Protein AF-A0A9E6V1N6-F1 (afdb_monomer)

pLDDT: mean 73.0, std 22.29, range [26.31, 94.88]

Foldseek 3Di:
DDDDDPPDPPDQCFPAVDDDDDDDDDDVCVQVVLLVVLVVVLVQQLLQAEEEEEAAPDLLVVLSVVLSQLLNVLLCVVAAVAHEEEDELPDDPCQAAWDWPPVVCVVVVHTDIDGHPLQRAAYEYDQLLSHDLVSLLVVLVVLVVADRHSRYHRHYYYYHHDDDPRRGHHPSNVVRHSTYHYPPPDDPVSSVCSVPPDSNCVVVCVVVVPDDPPVVVVPD

Radius of gyration: 19.41 Å; Cα contacts (8 Å, |Δi|>4): 317; chains: 1; bounding box: 36×55×64 Å

Structure (mmCIF, N/CA/C/O backbone):
data_AF-A0A9E6V1N6-F1
#
_entry.id   AF-A0A9E6V1N6-F1
#
loop_
_atom_site.group_PDB
_atom_site.id
_atom_site.type_symbol
_atom_site.label_atom_id
_atom_site.label_alt_id
_atom_site.label_comp_id
_atom_site.label_asym_id
_atom_site.label_entity_id
_atom_site.label_seq_id
_atom_site.pdbx_PDB_ins_code
_atom_site.Cartn_x
_atom_site.Cartn_y
_atom_site.Cartn_z
_atom_site.occupancy
_atom_site.B_iso_or_equiv
_atom_site.auth_seq_id
_atom_site.auth_comp_id
_atom_site.auth_asym_id
_atom_site.auth_atom_id
_atom_site.pdbx_PDB_model_num
ATOM 1 N N . MET A 1 1 ? 17.801 -35.068 -22.483 1.00 36.16 1 MET A N 1
ATOM 2 C CA . MET A 1 1 ? 18.344 -33.696 -22.374 1.00 36.16 1 MET A CA 1
ATOM 3 C C . MET A 1 1 ? 17.866 -32.875 -23.558 1.00 36.16 1 MET A C 1
ATOM 5 O O . MET A 1 1 ? 18.339 -33.095 -24.660 1.00 36.16 1 MET A O 1
ATOM 9 N N . SER A 1 2 ? 16.912 -31.969 -23.352 1.00 26.31 2 SER A N 1
ATOM 10 C CA . SER A 1 2 ? 16.570 -30.939 -24.338 1.00 26.31 2 SER A CA 1
ATOM 11 C C . SER A 1 2 ? 16.169 -29.679 -23.577 1.00 26.31 2 SER A C 1
ATOM 13 O O . SER A 1 2 ? 15.244 -29.706 -22.765 1.00 26.31 2 SER A O 1
ATOM 15 N N . ARG A 1 3 ? 16.969 -28.622 -23.749 1.00 26.34 3 ARG A N 1
ATOM 16 C CA . ARG A 1 3 ? 16.840 -27.321 -23.085 1.00 26.34 3 ARG A CA 1
ATOM 17 C C . ARG A 1 3 ? 15.549 -26.654 -23.562 1.00 26.34 3 ARG A C 1
ATOM 19 O O . ARG A 1 3 ? 15.464 -26.241 -24.714 1.00 26.34 3 ARG A O 1
ATOM 26 N N . LYS A 1 4 ? 14.551 -26.539 -22.682 1.00 26.55 4 LYS A N 1
ATOM 27 C CA . LYS A 1 4 ? 13.392 -25.672 -22.918 1.00 26.55 4 LYS A CA 1
ATOM 28 C C . LYS A 1 4 ? 13.865 -24.221 -22.834 1.00 26.55 4 LYS A C 1
ATOM 30 O O . LYS A 1 4 ? 14.347 -23.776 -21.798 1.00 26.55 4 LYS A O 1
ATOM 35 N N . SER A 1 5 ? 13.781 -23.537 -23.967 1.00 26.31 5 SER A N 1
ATOM 36 C CA . SER A 1 5 ? 14.081 -22.120 -24.131 1.00 26.31 5 SER A CA 1
ATOM 37 C C . SER A 1 5 ? 13.051 -21.303 -23.349 1.00 26.31 5 SER A C 1
ATOM 39 O O . SER A 1 5 ? 11.885 -21.250 -23.736 1.00 26.31 5 SER A O 1
ATOM 41 N N . TYR A 1 6 ? 13.466 -20.697 -22.235 1.00 27.55 6 TYR A N 1
ATOM 42 C CA . TYR A 1 6 ? 12.682 -19.696 -21.516 1.00 27.55 6 TYR A CA 1
ATOM 43 C C . TYR A 1 6 ? 12.645 -18.434 -22.378 1.00 27.55 6 TYR A C 1
ATOM 45 O O . TYR A 1 6 ? 13.571 -17.628 -22.360 1.00 27.55 6 TYR A O 1
ATOM 53 N N . ALA A 1 7 ? 11.611 -18.311 -23.209 1.00 27.86 7 ALA A N 1
ATOM 54 C CA . ALA A 1 7 ? 11.317 -17.076 -23.914 1.00 27.86 7 ALA A CA 1
ATOM 55 C C . ALA A 1 7 ? 10.897 -16.027 -22.878 1.00 27.86 7 ALA A C 1
ATOM 57 O O . ALA A 1 7 ? 9.792 -16.038 -22.342 1.00 27.86 7 ALA A O 1
ATOM 58 N N . THR A 1 8 ? 11.852 -15.164 -22.575 1.00 31.50 8 THR A N 1
ATOM 59 C CA . THR A 1 8 ? 11.787 -13.977 -21.740 1.00 31.50 8 THR A CA 1
ATOM 60 C C . THR A 1 8 ? 10.698 -13.033 -22.263 1.00 31.50 8 THR A C 1
ATOM 62 O O . THR A 1 8 ? 10.885 -12.302 -23.233 1.00 31.50 8 THR A O 1
ATOM 65 N N . SER A 1 9 ? 9.515 -13.087 -21.655 1.00 30.77 9 SER A N 1
ATOM 66 C CA . SER A 1 9 ? 8.402 -12.188 -21.968 1.00 30.77 9 SER A CA 1
ATOM 67 C C . SER A 1 9 ? 8.549 -10.899 -21.154 1.00 30.77 9 SER A C 1
ATOM 69 O O . SER A 1 9 ? 8.060 -10.799 -20.033 1.00 30.77 9 SER A O 1
ATOM 71 N N . TRP A 1 10 ? 9.273 -9.921 -21.704 1.00 30.45 10 TRP A N 1
ATOM 72 C CA . TRP A 1 10 ? 9.522 -8.599 -21.108 1.00 30.45 10 TRP A CA 1
ATOM 73 C C . TRP A 1 10 ? 8.360 -7.617 -21.308 1.00 30.45 10 TRP A C 1
ATOM 75 O O . TRP A 1 10 ? 8.521 -6.578 -21.950 1.00 30.45 10 TRP A O 1
ATOM 85 N N . ILE A 1 11 ? 7.184 -7.925 -20.772 1.00 34.66 11 ILE A N 1
ATOM 86 C CA . ILE A 1 11 ? 6.084 -6.959 -20.726 1.00 34.66 11 ILE A CA 1
ATOM 87 C C . ILE A 1 11 ? 5.708 -6.759 -19.263 1.00 34.66 11 ILE A C 1
ATOM 89 O O . ILE A 1 11 ? 5.228 -7.673 -18.600 1.00 34.66 11 ILE A O 1
ATOM 93 N N . THR A 1 12 ? 5.991 -5.550 -18.775 1.00 39.12 12 THR A N 1
ATOM 94 C CA . THR A 1 12 ? 5.331 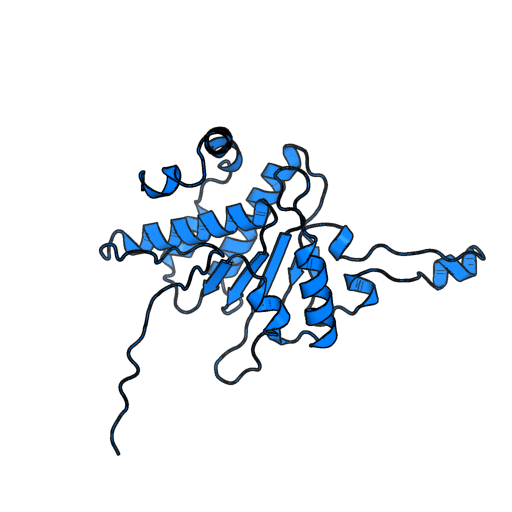-4.896 -17.643 1.00 39.12 12 THR A CA 1
ATOM 95 C C . THR A 1 12 ? 3.831 -5.113 -17.774 1.00 39.12 12 THR A C 1
ATOM 97 O O . THR A 1 12 ? 3.179 -4.443 -18.576 1.00 39.12 12 THR A O 1
ATOM 100 N N . ASP A 1 13 ? 3.306 -6.090 -17.040 1.00 36.41 13 ASP A N 1
ATOM 101 C CA . ASP A 1 13 ? 1.883 -6.406 -17.021 1.00 36.41 13 ASP A CA 1
ATOM 102 C C . ASP A 1 13 ? 1.181 -5.336 -16.177 1.00 36.41 13 ASP A C 1
ATOM 104 O O . ASP A 1 13 ? 0.895 -5.501 -14.991 1.00 36.41 13 ASP A O 1
ATOM 108 N N . LEU A 1 14 ? 0.994 -4.168 -16.791 1.00 37.56 14 LEU A N 1
ATOM 109 C CA . LEU A 1 14 ? 0.222 -3.065 -16.248 1.00 37.56 14 LEU A CA 1
ATOM 110 C C . LEU A 1 14 ? -1.257 -3.459 -16.361 1.00 37.56 14 LEU A C 1
ATOM 112 O O . LEU A 1 14 ? -1.979 -3.011 -17.247 1.00 37.56 14 LEU A O 1
ATOM 116 N N . LYS A 1 15 ? -1.706 -4.371 -15.493 1.00 38.28 15 LYS A N 1
ATOM 117 C CA . LYS A 1 15 ? -3.117 -4.751 -15.383 1.00 38.28 15 LYS A CA 1
ATOM 118 C C . LYS A 1 15 ? -3.908 -3.615 -14.744 1.00 38.28 15 LYS A C 1
ATOM 120 O O . LYS A 1 15 ? -4.296 -3.696 -13.588 1.00 38.28 15 LYS A O 1
ATOM 125 N N . LEU A 1 16 ? -4.189 -2.570 -15.515 1.00 38.09 16 LEU A N 1
ATOM 126 C CA . LEU A 1 16 ? -5.336 -1.719 -15.227 1.00 38.09 16 LEU A CA 1
ATOM 127 C C . LEU A 1 16 ? -6.585 -2.606 -15.333 1.00 38.09 16 LEU A C 1
ATOM 129 O O . LEU A 1 16 ? -6.751 -3.334 -16.318 1.00 38.09 16 LEU A O 1
ATOM 133 N N . ARG A 1 17 ? -7.473 -2.585 -14.332 1.00 36.59 17 ARG A N 1
ATOM 134 C CA . ARG A 1 17 ? -8.839 -3.115 -14.494 1.00 36.59 17 ARG A CA 1
ATOM 135 C C . ARG A 1 17 ? -9.526 -2.287 -15.591 1.00 36.59 17 ARG A C 1
ATOM 137 O O . ARG A 1 17 ? -10.107 -1.246 -15.317 1.00 36.59 17 ARG A O 1
ATOM 144 N N . GLY A 1 18 ? -9.375 -2.737 -16.835 1.00 30.55 18 GLY A N 1
ATOM 145 C CA . GLY A 1 18 ? -9.673 -1.984 -18.052 1.00 30.55 18 GLY A CA 1
ATOM 146 C C . GLY A 1 18 ? -8.525 -2.134 -19.051 1.00 30.55 18 GLY A C 1
ATOM 147 O O . GLY A 1 18 ? -7.575 -1.364 -19.023 1.00 30.55 18 GLY A O 1
ATOM 148 N N . SER A 1 19 ? -8.613 -3.177 -19.879 1.00 31.06 19 SER A N 1
ATOM 149 C CA . SER A 1 19 ? -7.725 -3.541 -20.994 1.00 31.06 19 SER A CA 1
ATOM 150 C C . SER A 1 19 ? -6.809 -2.421 -21.519 1.00 31.06 19 SER A C 1
ATOM 152 O O . SER A 1 19 ? -7.253 -1.596 -22.312 1.00 31.06 19 SER A O 1
ATOM 154 N N . LEU A 1 20 ? -5.513 -2.467 -21.192 1.00 32.88 20 LEU A N 1
ATOM 155 C CA . LEU A 1 20 ? -4.485 -1.793 -21.987 1.00 32.88 20 LEU A CA 1
ATOM 156 C C . LEU A 1 20 ? -3.202 -2.617 -22.087 1.00 32.88 20 LEU A C 1
ATOM 158 O O . LEU A 1 20 ? -2.367 -2.658 -21.190 1.00 32.88 20 LEU A O 1
ATOM 162 N N . THR A 1 21 ? -3.045 -3.265 -23.236 1.00 30.44 21 THR A N 1
ATOM 163 C CA . THR A 1 21 ? -1.777 -3.824 -23.695 1.00 30.44 21 THR A CA 1
ATOM 164 C C . THR A 1 21 ? -0.869 -2.667 -24.110 1.00 30.44 21 THR A C 1
ATOM 166 O O . THR A 1 21 ? -1.121 -2.019 -25.124 1.00 30.44 21 THR A O 1
ATOM 169 N N . LEU A 1 22 ? 0.184 -2.389 -23.339 1.00 35.69 22 LEU A N 1
ATOM 170 C CA . LEU A 1 22 ? 1.194 -1.399 -23.717 1.00 35.69 22 LEU A CA 1
ATOM 171 C C . LEU A 1 22 ? 1.932 -1.858 -24.983 1.00 35.69 22 LEU A C 1
ATOM 173 O O . LEU A 1 22 ? 2.623 -2.880 -24.997 1.00 35.69 22 LEU A O 1
ATOM 177 N N . MET A 1 23 ? 1.730 -1.101 -26.064 1.00 27.31 23 MET A N 1
ATOM 178 C CA . MET A 1 23 ? 2.368 -1.289 -27.364 1.00 27.31 23 MET A CA 1
ATOM 179 C C . MET A 1 23 ? 3.890 -1.109 -27.284 1.00 27.31 23 MET A C 1
ATOM 181 O O . MET A 1 23 ? 4.413 -0.260 -26.567 1.00 27.31 23 MET A O 1
ATOM 185 N N . ARG A 1 24 ? 4.597 -1.910 -28.090 1.00 31.44 24 ARG A N 1
ATOM 186 C CA . ARG A 1 24 ? 6.038 -1.809 -28.358 1.00 31.44 24 ARG A CA 1
ATOM 187 C C . ARG A 1 24 ? 6.396 -0.433 -28.939 1.00 31.44 24 ARG A C 1
ATOM 189 O O . ARG A 1 24 ? 5.903 -0.103 -30.014 1.00 31.44 24 ARG A O 1
ATOM 196 N N . SER A 1 25 ? 7.349 0.282 -28.340 1.00 33.06 25 SER A N 1
ATOM 197 C CA . SER A 1 25 ? 8.086 1.370 -29.005 1.00 33.06 25 SER A CA 1
ATOM 198 C C . SER A 1 25 ? 9.609 1.137 -28.947 1.00 33.06 25 SER A C 1
ATOM 200 O O . SER A 1 25 ? 10.125 0.410 -28.096 1.00 33.06 25 SER A O 1
ATOM 202 N N . ASN A 1 26 ? 10.317 1.678 -29.943 1.00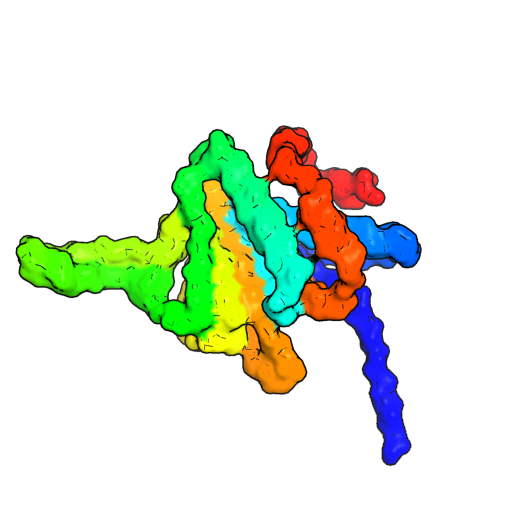 34.38 26 ASN A N 1
ATOM 203 C CA . ASN A 1 26 ? 11.736 1.449 -30.252 1.00 34.38 26 ASN A CA 1
ATOM 204 C C . ASN A 1 26 ? 12.701 1.791 -29.095 1.00 34.38 26 ASN A C 1
ATOM 206 O O . ASN A 1 26 ? 12.450 2.685 -28.296 1.00 34.38 26 ASN A O 1
ATOM 210 N N . GLN A 1 27 ? 13.851 1.111 -29.035 1.00 42.28 27 GLN A N 1
ATOM 211 C CA . GLN A 1 27 ? 14.710 1.011 -27.840 1.00 42.28 27 GLN A CA 1
ATOM 212 C C . GLN A 1 27 ? 15.270 2.318 -27.235 1.00 42.28 27 GLN A C 1
ATOM 214 O O . GLN A 1 27 ? 15.602 2.312 -26.053 1.00 42.28 27 GLN A O 1
ATOM 219 N N . THR A 1 28 ? 15.334 3.439 -27.963 1.00 39.06 28 THR A N 1
ATOM 220 C CA . THR A 1 28 ? 15.697 4.753 -27.383 1.00 39.06 28 THR A CA 1
ATOM 221 C C . THR A 1 28 ? 14.512 5.417 -26.668 1.00 39.06 28 THR A C 1
ATOM 223 O O . THR A 1 28 ? 14.706 6.093 -25.669 1.00 39.06 28 THR A O 1
ATOM 226 N N . SER A 1 29 ? 13.280 5.138 -27.109 1.00 55.69 29 SER A N 1
ATOM 227 C CA . SER A 1 29 ? 12.031 5.526 -26.435 1.00 55.69 29 SER A CA 1
ATOM 228 C C . SER A 1 29 ? 11.725 4.632 -25.229 1.00 55.69 29 SER A C 1
ATOM 230 O O . SER A 1 29 ? 11.009 5.051 -24.329 1.00 55.69 29 SER A O 1
ATOM 232 N N . ALA A 1 30 ? 12.288 3.421 -25.163 1.00 57.12 30 ALA A N 1
ATOM 233 C CA . ALA A 1 30 ? 11.925 2.439 -24.143 1.00 57.12 30 ALA A CA 1
ATOM 234 C C . ALA A 1 30 ? 12.283 2.857 -22.705 1.00 57.12 30 ALA A C 1
ATOM 236 O O . ALA A 1 30 ? 11.574 2.479 -21.774 1.00 57.12 30 ALA A O 1
ATOM 237 N N . ASN A 1 31 ? 13.366 3.615 -22.497 1.00 60.00 31 ASN A N 1
ATOM 238 C CA . ASN A 1 31 ? 13.710 4.111 -21.159 1.00 60.00 31 ASN A CA 1
ATOM 239 C C . ASN A 1 31 ? 12.785 5.245 -20.718 1.00 60.00 31 ASN A C 1
ATOM 241 O O . ASN A 1 31 ? 12.302 5.203 -19.589 1.00 60.00 31 ASN A O 1
ATOM 245 N N . ASP A 1 32 ? 12.472 6.177 -21.617 1.00 66.12 32 ASP A N 1
ATOM 246 C CA . ASP A 1 32 ? 11.523 7.257 -21.342 1.00 66.12 32 ASP A CA 1
ATOM 247 C C . ASP A 1 32 ? 10.117 6.693 -21.098 1.00 66.12 32 ASP A C 1
ATOM 249 O O . ASP A 1 32 ? 9.459 7.056 -20.130 1.00 66.12 32 ASP A O 1
ATOM 253 N N . SER A 1 33 ? 9.684 5.701 -21.883 1.00 69.00 33 SER A N 1
ATOM 254 C CA . SER A 1 33 ? 8.403 5.023 -21.665 1.00 69.00 33 SER A CA 1
ATOM 255 C C . SER A 1 33 ? 8.343 4.304 -20.312 1.00 69.00 33 SER A C 1
ATOM 257 O O . SER A 1 33 ? 7.322 4.367 -19.635 1.00 69.00 33 SER A O 1
ATOM 259 N N . ARG A 1 34 ? 9.425 3.642 -19.872 1.00 73.75 34 ARG A N 1
ATOM 260 C CA . ARG A 1 34 ? 9.482 3.020 -18.532 1.00 73.75 34 ARG A CA 1
ATOM 261 C C . ARG A 1 34 ? 9.388 4.057 -17.424 1.00 73.75 34 ARG A C 1
ATOM 263 O O . ARG A 1 34 ? 8.662 3.843 -16.455 1.00 73.75 34 ARG A O 1
ATOM 270 N N . PHE A 1 35 ? 10.120 5.158 -17.565 1.00 78.00 35 PHE A N 1
ATOM 271 C CA . PHE A 1 35 ? 10.078 6.253 -16.611 1.00 78.00 35 PHE A CA 1
ATOM 272 C C . PHE A 1 35 ? 8.670 6.842 -16.506 1.00 78.00 35 PHE A C 1
ATOM 274 O O . PHE A 1 35 ? 8.145 6.939 -15.400 1.00 78.00 35 PHE A O 1
ATOM 281 N N . GLU A 1 36 ? 8.019 7.130 -17.634 1.00 76.50 36 GLU A N 1
ATOM 282 C CA . GLU A 1 36 ? 6.655 7.663 -17.653 1.00 76.50 36 GLU A CA 1
ATOM 283 C C . GLU A 1 36 ? 5.633 6.691 -17.051 1.00 76.50 36 GLU A C 1
ATOM 285 O O . GLU A 1 36 ? 4.760 7.114 -16.298 1.00 76.50 36 GLU A O 1
ATOM 290 N N . LEU A 1 37 ? 5.769 5.379 -17.274 1.00 80.31 37 LEU A N 1
ATOM 291 C CA . LEU A 1 37 ? 4.905 4.380 -16.632 1.00 80.31 37 LEU A CA 1
ATOM 292 C C . LEU A 1 37 ? 5.074 4.345 -15.112 1.00 80.31 37 LEU A C 1
ATOM 294 O O . LEU A 1 37 ? 4.090 4.322 -14.371 1.00 80.31 37 LEU A O 1
ATOM 298 N N . LEU A 1 38 ? 6.317 4.356 -14.632 1.00 84.38 38 LEU A N 1
ATOM 299 C CA . LEU A 1 38 ? 6.609 4.369 -13.199 1.00 84.38 38 LEU A CA 1
ATOM 300 C C . LEU A 1 38 ? 6.187 5.696 -12.549 1.00 84.38 38 LEU A C 1
ATOM 302 O O . LEU A 1 38 ? 5.711 5.714 -11.412 1.00 84.38 38 LEU A O 1
ATOM 306 N N . ARG A 1 39 ? 6.313 6.807 -13.274 1.00 83.56 39 ARG A N 1
ATOM 307 C CA . ARG A 1 39 ? 5.843 8.131 -12.862 1.00 83.56 39 ARG A CA 1
ATOM 308 C C . ARG A 1 39 ? 4.319 8.186 -12.785 1.00 83.56 39 ARG A C 1
ATOM 310 O O . ARG A 1 39 ? 3.785 8.648 -11.780 1.00 83.56 39 ARG A O 1
ATOM 317 N N . LEU A 1 40 ? 3.623 7.655 -13.789 1.00 82.50 40 LEU A N 1
ATOM 318 C CA . LEU A 1 40 ? 2.169 7.513 -13.797 1.00 82.50 40 LEU A CA 1
ATOM 319 C C . LEU A 1 40 ? 1.711 6.663 -12.612 1.00 82.50 40 LEU A C 1
ATOM 321 O O . LEU A 1 40 ? 0.830 7.085 -11.870 1.00 82.50 40 LEU A O 1
ATOM 325 N N . ALA A 1 41 ? 2.364 5.533 -12.345 1.00 85.69 41 ALA A N 1
ATOM 326 C CA . ALA A 1 41 ? 2.073 4.743 -11.156 1.00 85.69 41 ALA A CA 1
ATOM 327 C C . ALA A 1 41 ? 2.187 5.558 -9.856 1.00 85.69 41 ALA A C 1
ATOM 329 O O . ALA A 1 41 ? 1.289 5.500 -9.022 1.00 85.69 41 ALA A O 1
ATOM 330 N N . ALA A 1 42 ? 3.232 6.372 -9.682 1.00 86.50 42 ALA A N 1
ATOM 331 C CA . ALA A 1 42 ? 3.356 7.215 -8.490 1.00 86.50 42 ALA A CA 1
ATOM 332 C C . ALA A 1 42 ? 2.183 8.209 -8.347 1.00 86.50 42 ALA A C 1
ATOM 334 O O . ALA A 1 42 ? 1.688 8.424 -7.240 1.00 86.50 42 ALA A O 1
ATOM 335 N N . ILE A 1 43 ? 1.687 8.759 -9.462 1.00 82.00 43 ILE A N 1
ATOM 336 C CA . ILE A 1 43 ? 0.502 9.633 -9.482 1.00 82.00 43 ILE A CA 1
ATOM 337 C C . ILE A 1 43 ? -0.757 8.856 -9.074 1.00 82.00 43 ILE A C 1
ATOM 339 O O . ILE A 1 43 ? -1.530 9.335 -8.244 1.00 82.00 43 ILE A O 1
ATOM 343 N N . PHE A 1 44 ? -0.963 7.649 -9.609 1.00 83.12 44 PHE A N 1
ATOM 344 C CA . PHE A 1 44 ? -2.089 6.792 -9.223 1.00 83.12 44 PHE A CA 1
ATOM 345 C C . PHE A 1 44 ? -2.050 6.463 -7.722 1.00 83.12 44 PHE A C 1
ATOM 347 O O . PHE A 1 44 ? -3.065 6.612 -7.039 1.00 83.12 44 PHE A O 1
ATOM 354 N N . ALA A 1 45 ? -0.887 6.102 -7.173 1.00 86.62 45 ALA A N 1
ATOM 355 C CA . ALA A 1 45 ? -0.751 5.866 -5.736 1.00 86.62 45 ALA A CA 1
ATOM 356 C C . ALA A 1 45 ? -1.106 7.116 -4.916 1.00 86.62 45 ALA A C 1
ATOM 358 O O . ALA A 1 45 ? -1.848 7.013 -3.940 1.00 86.62 45 ALA A O 1
ATOM 359 N N . ALA A 1 46 ? -0.636 8.304 -5.320 1.00 83.62 46 ALA A N 1
ATOM 360 C CA . ALA A 1 46 ? -0.929 9.556 -4.609 1.00 83.62 46 ALA A CA 1
ATOM 361 C C . ALA A 1 46 ? -2.440 9.872 -4.583 1.00 83.62 46 ALA A C 1
ATOM 363 O O . ALA A 1 46 ? -2.982 10.350 -3.581 1.00 83.62 46 ALA A O 1
ATOM 364 N N . ARG A 1 47 ? -3.154 9.491 -5.649 1.00 78.94 47 ARG A 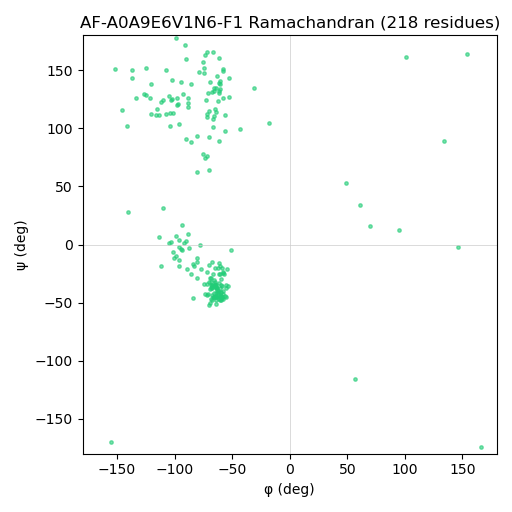N 1
ATOM 365 C CA . ARG A 1 47 ? -4.620 9.590 -5.764 1.00 78.94 47 ARG A CA 1
ATOM 366 C C . ARG A 1 47 ? -5.392 8.503 -5.007 1.00 78.94 47 ARG A C 1
ATOM 368 O O . ARG A 1 47 ? -6.620 8.537 -4.986 1.00 78.94 47 ARG A O 1
ATOM 375 N N . GLY A 1 48 ? -4.700 7.581 -4.342 1.00 83.38 48 GLY A N 1
ATOM 376 C CA . GLY A 1 48 ? -5.312 6.554 -3.500 1.00 83.38 48 GLY A CA 1
ATOM 377 C C . GLY A 1 48 ? -5.543 5.217 -4.189 1.00 83.38 48 GLY A C 1
ATOM 378 O O . GLY A 1 48 ? -6.249 4.378 -3.644 1.00 83.38 48 GLY A O 1
ATOM 379 N N . HIS A 1 49 ? -4.963 4.994 -5.367 1.00 87.00 49 HIS A N 1
ATOM 380 C CA . HIS A 1 49 ? -5.024 3.681 -5.996 1.00 87.00 49 HIS A CA 1
ATOM 381 C C . HIS A 1 49 ? -4.083 2.686 -5.314 1.00 87.00 49 HIS A C 1
ATOM 383 O O . HIS A 1 49 ? -3.090 3.049 -4.678 1.00 87.00 49 HIS A O 1
ATOM 389 N N . THR A 1 50 ? -4.406 1.407 -5.475 1.00 89.25 50 THR A N 1
ATOM 390 C CA . THR A 1 50 ? -3.629 0.295 -4.938 1.00 89.25 50 THR A CA 1
ATOM 391 C C . THR A 1 50 ? -2.553 -0.139 -5.928 1.00 89.25 50 THR A C 1
ATOM 393 O O . THR A 1 50 ? -2.843 -0.430 -7.089 1.00 89.25 50 THR A O 1
ATOM 396 N N . ILE A 1 51 ? -1.300 -0.196 -5.486 1.00 90.94 51 ILE A N 1
ATOM 397 C CA . ILE A 1 51 ? -0.157 -0.551 -6.331 1.00 90.94 51 ILE A CA 1
ATOM 398 C C . ILE A 1 51 ? 0.619 -1.685 -5.689 1.00 90.94 51 ILE A C 1
ATOM 400 O O . ILE A 1 51 ? 1.005 -1.596 -4.529 1.00 90.94 51 ILE A O 1
ATOM 404 N N . TRP A 1 52 ? 0.891 -2.726 -6.462 1.00 92.00 52 TRP A N 1
ATOM 405 C CA . TRP A 1 52 ? 1.816 -3.783 -6.090 1.00 92.00 52 TRP A CA 1
ATOM 406 C C . TRP A 1 52 ? 3.143 -3.589 -6.812 1.00 92.00 52 TRP A C 1
ATOM 408 O O . TRP A 1 52 ? 3.191 -3.478 -8.035 1.00 92.00 52 TRP A O 1
ATOM 418 N N . ILE A 1 53 ? 4.223 -3.543 -6.042 1.00 91.31 53 ILE A N 1
ATOM 419 C CA . ILE A 1 53 ? 5.588 -3.433 -6.534 1.00 91.31 53 ILE A CA 1
ATOM 420 C C . ILE A 1 53 ? 6.325 -4.708 -6.167 1.00 91.31 53 ILE A C 1
ATOM 422 O O . ILE A 1 53 ? 6.527 -4.997 -4.990 1.00 91.31 53 ILE A O 1
ATOM 426 N N . LYS A 1 54 ? 6.756 -5.439 -7.188 1.00 88.81 54 LYS A N 1
ATOM 427 C CA . LYS A 1 54 ? 7.630 -6.594 -7.061 1.00 88.81 54 LYS A CA 1
ATOM 428 C C . LYS A 1 54 ? 9.068 -6.184 -7.341 1.00 88.81 54 LYS A C 1
ATOM 430 O O . LYS A 1 54 ? 9.361 -5.628 -8.401 1.00 88.81 54 LYS A O 1
ATOM 435 N N . GLY A 1 55 ? 9.972 -6.484 -6.421 1.00 86.31 55 GLY A N 1
ATOM 436 C CA . GLY A 1 55 ? 11.392 -6.213 -6.597 1.00 86.31 55 GLY A CA 1
ATOM 437 C C . GLY A 1 55 ? 12.130 -6.029 -5.274 1.00 86.31 55 GLY A C 1
ATOM 438 O O . GLY A 1 55 ? 11.502 -5.816 -4.239 1.00 86.31 55 GLY A O 1
ATOM 439 N N . PRO A 1 56 ? 13.468 -6.112 -5.305 1.00 84.81 56 PRO A N 1
ATOM 440 C CA . PRO A 1 56 ? 14.283 -5.965 -4.111 1.00 84.81 56 PRO A CA 1
ATOM 441 C C . PRO A 1 56 ? 14.220 -4.544 -3.539 1.00 84.81 56 PRO A C 1
ATOM 443 O O . PRO A 1 56 ? 13.832 -3.580 -4.203 1.00 84.81 56 PRO A O 1
ATOM 446 N N . ALA A 1 57 ? 14.689 -4.417 -2.301 1.00 86.06 57 ALA A N 1
ATOM 447 C CA . ALA A 1 57 ? 14.923 -3.151 -1.626 1.00 86.06 57 ALA A CA 1
ATOM 448 C C . ALA A 1 57 ? 16.108 -2.353 -2.201 1.00 86.06 57 ALA A C 1
ATOM 450 O O . ALA A 1 57 ? 17.104 -2.135 -1.518 1.00 86.06 57 ALA A O 1
ATOM 451 N N . ASP A 1 58 ? 16.009 -1.921 -3.457 1.00 88.19 58 ASP A N 1
ATOM 452 C CA . ASP A 1 58 ? 17.086 -1.243 -4.178 1.00 88.19 58 ASP A CA 1
ATOM 453 C C . ASP A 1 58 ? 16.965 0.296 -4.203 1.00 88.19 58 ASP A C 1
ATOM 455 O O . ASP A 1 58 ? 16.034 0.915 -3.665 1.00 88.19 58 ASP A O 1
ATOM 459 N N . GLU A 1 59 ? 17.959 0.940 -4.821 1.00 89.94 59 GLU A N 1
ATOM 460 C CA . GLU A 1 59 ? 17.999 2.396 -4.981 1.00 89.94 59 GLU A CA 1
ATOM 461 C C . GLU A 1 59 ? 16.860 2.924 -5.854 1.00 89.94 59 GLU A C 1
ATOM 463 O O . GLU A 1 59 ? 16.346 4.009 -5.585 1.00 89.94 59 GLU A O 1
ATOM 468 N N . LEU A 1 60 ? 16.442 2.171 -6.877 1.00 89.81 60 LEU A N 1
ATOM 469 C CA . LEU A 1 60 ? 15.357 2.583 -7.762 1.00 89.81 60 LEU A CA 1
ATOM 470 C C . LEU A 1 60 ? 14.026 2.611 -7.010 1.00 89.81 60 LEU A C 1
ATOM 472 O O . LEU A 1 60 ? 13.314 3.613 -7.070 1.00 89.81 60 LEU A O 1
ATOM 476 N N . ARG A 1 61 ? 13.713 1.557 -6.250 1.00 90.88 61 ARG A N 1
ATOM 477 C CA . ARG A 1 61 ? 12.534 1.503 -5.381 1.00 90.88 61 ARG A CA 1
ATOM 478 C C . ARG A 1 61 ? 12.560 2.637 -4.365 1.00 90.88 61 ARG A C 1
ATOM 480 O O . ARG A 1 61 ? 11.546 3.292 -4.147 1.00 90.88 61 ARG A O 1
ATOM 487 N N . THR A 1 62 ? 13.721 2.904 -3.772 1.00 92.38 62 THR A N 1
ATOM 488 C CA . THR A 1 62 ? 13.891 4.001 -2.808 1.00 92.38 62 THR A CA 1
ATOM 489 C C . THR A 1 62 ? 13.653 5.366 -3.459 1.00 92.38 62 THR A C 1
ATOM 491 O O . THR A 1 62 ? 12.926 6.194 -2.908 1.00 92.38 62 THR A O 1
ATOM 494 N N . ALA A 1 63 ? 14.206 5.600 -4.653 1.00 90.88 63 ALA A N 1
ATOM 495 C CA . ALA A 1 63 ? 13.993 6.827 -5.416 1.00 90.88 63 ALA A CA 1
ATOM 496 C C . ALA A 1 63 ? 12.516 7.004 -5.804 1.00 90.88 63 ALA A C 1
ATOM 498 O O . ALA A 1 63 ? 11.972 8.098 -5.658 1.00 90.88 63 ALA A O 1
ATOM 499 N N . TRP A 1 64 ? 11.850 5.925 -6.219 1.00 91.69 64 TRP A N 1
ATOM 500 C CA . TRP A 1 64 ? 10.428 5.926 -6.550 1.00 91.69 64 TRP A CA 1
ATOM 501 C C . TRP A 1 64 ? 9.542 6.200 -5.32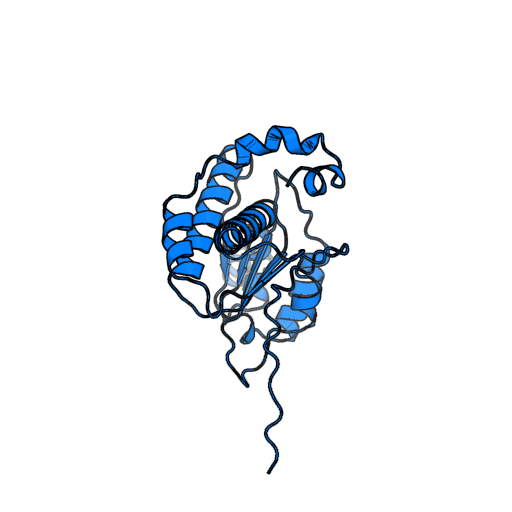5 1.00 91.69 64 TRP A C 1
ATOM 503 O O . TRP A 1 64 ? 8.658 7.050 -5.389 1.00 91.69 64 TRP A O 1
ATOM 513 N N . LEU A 1 65 ? 9.803 5.556 -4.181 1.00 92.06 65 LEU A N 1
ATOM 514 C CA . LEU A 1 65 ? 9.059 5.783 -2.932 1.00 92.06 65 LEU A CA 1
ATOM 515 C C . LEU A 1 65 ? 9.236 7.209 -2.407 1.00 92.06 65 LEU A C 1
ATOM 517 O O . LEU A 1 65 ? 8.283 7.807 -1.898 1.00 92.06 65 LEU A O 1
ATOM 521 N N . LYS A 1 66 ? 10.440 7.771 -2.561 1.00 91.56 66 LYS A N 1
ATOM 522 C CA . LYS A 1 66 ? 10.706 9.179 -2.264 1.00 91.56 66 LYS A CA 1
ATOM 523 C C . LYS A 1 66 ? 9.903 10.086 -3.194 1.00 91.56 66 LYS A C 1
ATOM 525 O O . LYS A 1 66 ? 9.247 11.002 -2.716 1.00 91.56 66 LYS A O 1
ATOM 530 N N . TYR A 1 67 ? 9.918 9.810 -4.497 1.00 89.81 67 TYR A N 1
ATOM 531 C CA . TYR A 1 67 ? 9.146 10.565 -5.481 1.00 89.81 67 TYR A CA 1
ATOM 532 C C . TYR A 1 67 ? 7.637 10.528 -5.185 1.00 89.81 67 TYR A C 1
ATOM 534 O O . TYR A 1 67 ? 6.989 11.570 -5.167 1.00 89.81 67 TYR A O 1
ATOM 542 N N . TYR A 1 68 ? 7.090 9.353 -4.863 1.00 89.62 68 TYR A N 1
ATOM 543 C CA . TYR A 1 68 ? 5.708 9.191 -4.407 1.00 89.62 68 TYR A CA 1
ATOM 544 C C . TYR A 1 68 ? 5.409 10.006 -3.139 1.00 89.62 68 TYR A C 1
ATOM 546 O O . TYR A 1 68 ? 4.399 10.707 -3.091 1.00 89.62 68 TYR A O 1
ATOM 554 N N . SER A 1 69 ? 6.285 9.949 -2.132 1.00 89.31 69 SER A N 1
ATOM 555 C CA . SER A 1 69 ? 6.111 10.709 -0.886 1.00 89.31 69 SER A CA 1
ATOM 556 C C . SER A 1 69 ? 6.098 12.216 -1.143 1.00 89.31 69 SER A C 1
ATOM 558 O O . SER A 1 69 ? 5.203 12.909 -0.665 1.00 89.31 69 SER A O 1
ATOM 560 N N . ASP A 1 70 ? 7.032 12.704 -1.966 1.00 86.75 70 ASP A N 1
ATOM 561 C CA . ASP A 1 70 ? 7.126 14.114 -2.355 1.00 86.75 70 ASP A CA 1
ATOM 562 C C . ASP A 1 70 ? 5.844 14.572 -3.091 1.00 86.75 70 ASP A C 1
ATOM 564 O O . ASP A 1 70 ? 5.328 15.661 -2.826 1.00 86.75 70 ASP A O 1
ATOM 568 N N . LEU A 1 71 ? 5.292 13.734 -3.983 1.00 82.75 71 LEU A N 1
ATOM 569 C CA . LEU A 1 71 ? 4.013 14.002 -4.650 1.00 82.75 71 LEU A CA 1
ATOM 570 C C . LEU A 1 71 ? 2.858 14.042 -3.644 1.00 82.75 71 LEU A C 1
ATOM 572 O O . LEU A 1 71 ? 2.096 15.007 -3.616 1.00 82.75 71 LEU A O 1
ATOM 576 N N . PHE A 1 72 ? 2.728 13.030 -2.790 1.00 82.88 72 PHE A N 1
ATOM 577 C CA . PHE A 1 72 ? 1.645 12.971 -1.812 1.00 82.88 72 PHE A CA 1
ATOM 578 C C . PHE A 1 72 ? 1.668 14.176 -0.856 1.00 82.88 72 PHE A C 1
ATOM 580 O O . PHE A 1 72 ? 0.628 14.775 -0.590 1.00 82.88 72 PHE A O 1
ATOM 587 N N . GLU A 1 73 ? 2.847 14.606 -0.398 1.00 81.12 73 GLU A N 1
ATOM 588 C CA . GLU A 1 73 ? 2.992 15.816 0.419 1.00 81.12 73 GLU A CA 1
ATOM 589 C C . GLU A 1 73 ? 2.605 17.097 -0.335 1.00 81.12 73 GLU A C 1
ATOM 591 O O . GLU A 1 73 ? 1.996 18.005 0.240 1.00 81.12 73 GLU A O 1
ATOM 596 N N . ALA A 1 74 ? 2.924 17.189 -1.628 1.00 77.62 74 ALA A N 1
ATOM 597 C CA . ALA A 1 74 ? 2.485 18.305 -2.458 1.00 77.62 74 ALA A CA 1
ATOM 598 C C . ALA A 1 74 ? 0.952 18.334 -2.616 1.00 77.62 74 ALA A C 1
A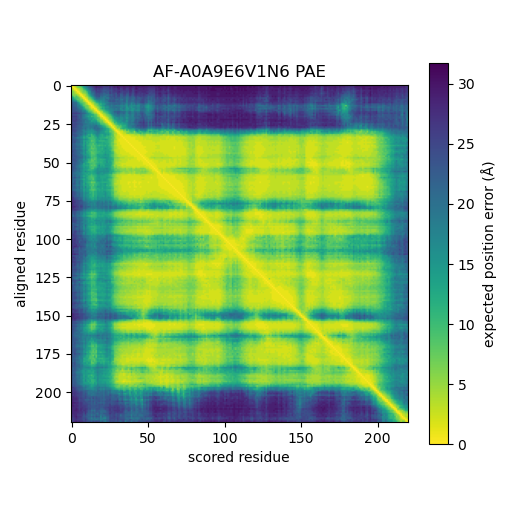TOM 600 O O . ALA A 1 74 ? 0.363 19.415 -2.592 1.00 77.62 74 ALA A O 1
ATOM 601 N N . GLN A 1 75 ? 0.295 17.171 -2.693 1.00 71.44 75 GLN A N 1
ATOM 602 C CA . GLN A 1 75 ? -1.169 17.050 -2.687 1.00 71.44 75 GLN A CA 1
ATOM 603 C C . GLN A 1 75 ? -1.774 17.415 -1.327 1.00 71.44 75 GLN A C 1
ATOM 605 O O . GLN A 1 75 ? -2.803 18.085 -1.260 1.00 71.44 75 GLN A O 1
ATOM 610 N N . ALA A 1 76 ? -1.111 17.032 -0.235 1.00 70.00 76 ALA A N 1
ATOM 611 C CA . ALA A 1 76 ? -1.536 17.343 1.125 1.00 70.00 76 ALA A CA 1
ATOM 612 C C . ALA A 1 76 ? -1.658 18.846 1.378 1.00 70.00 76 ALA A C 1
ATOM 614 O O . ALA A 1 76 ? -2.647 19.313 1.948 1.00 70.00 76 ALA A O 1
ATOM 615 N N . ARG A 1 77 ? -0.720 19.631 0.837 1.00 64.69 77 ARG A N 1
ATOM 616 C CA . ARG A 1 77 ? -0.774 21.102 0.871 1.00 64.69 77 ARG A CA 1
ATOM 617 C C . ARG A 1 77 ? -2.006 21.690 0.171 1.00 64.69 77 ARG A C 1
ATOM 619 O O . ARG A 1 77 ? -2.348 22.836 0.443 1.00 64.69 77 ARG A O 1
ATOM 626 N N . LEU A 1 78 ? -2.673 20.923 -0.693 1.00 61.97 78 LEU A N 1
ATOM 627 C CA . LEU A 1 78 ? -3.875 21.322 -1.428 1.00 61.97 78 LEU A CA 1
ATOM 628 C C . LEU A 1 78 ? -5.187 20.874 -0.756 1.00 61.97 78 LEU A C 1
ATOM 630 O O . LEU A 1 78 ? -6.253 21.221 -1.260 1.00 61.97 78 LEU A O 1
ATOM 634 N N . GLY A 1 79 ? -5.146 20.155 0.377 1.00 60.62 79 GLY A N 1
ATOM 635 C CA . GLY A 1 79 ? -6.355 19.876 1.167 1.00 60.62 79 GLY A CA 1
ATOM 636 C C . GLY A 1 79 ? -6.438 18.532 1.897 1.00 60.62 79 GLY A C 1
ATOM 637 O O . GLY A 1 79 ? -7.424 18.322 2.605 1.00 60.62 79 GLY A O 1
ATOM 638 N N . CYS A 1 80 ? -5.456 17.624 1.778 1.00 64.62 80 CYS A N 1
ATOM 639 C CA . CYS A 1 80 ? -5.445 16.369 2.545 1.00 64.62 80 CYS A CA 1
ATOM 640 C C . CYS A 1 80 ? -4.453 16.432 3.727 1.00 64.62 80 CYS A C 1
ATOM 642 O O . CYS A 1 80 ? -3.282 16.728 3.564 1.00 64.62 80 CYS A O 1
ATOM 644 N N . SER A 1 81 ? -4.913 16.179 4.959 1.00 66.38 81 SER A N 1
ATOM 645 C CA . SER A 1 81 ? -4.069 16.263 6.176 1.00 66.38 81 SER A CA 1
ATOM 646 C C . SER A 1 81 ? -3.486 14.906 6.611 1.00 66.38 81 SER A C 1
ATOM 648 O O . SER A 1 81 ? -2.842 14.799 7.654 1.00 66.38 81 SER A O 1
ATOM 650 N N . LYS A 1 82 ? -3.721 13.845 5.831 1.00 79.00 82 LYS A N 1
ATOM 651 C CA . LYS A 1 82 ? -3.281 12.484 6.167 1.00 79.00 82 LYS A CA 1
ATOM 652 C C . LYS A 1 82 ? -1.773 12.333 5.952 1.00 79.00 82 LYS A C 1
ATOM 654 O O . LYS A 1 82 ? -1.196 13.007 5.105 1.00 79.00 82 LYS A O 1
ATOM 659 N N . ARG A 1 83 ? -1.138 11.435 6.709 1.00 86.94 83 ARG A N 1
ATOM 660 C CA . ARG A 1 83 ? 0.278 11.064 6.541 1.00 86.94 83 ARG A CA 1
ATOM 661 C C . ARG A 1 83 ? 0.396 9.674 5.939 1.00 86.94 83 ARG A C 1
ATOM 663 O O . ARG A 1 83 ? -0.453 8.827 6.186 1.00 86.94 83 ARG A O 1
ATOM 670 N N . ILE A 1 84 ? 1.472 9.440 5.194 1.00 90.12 84 ILE A N 1
ATOM 671 C CA . ILE A 1 84 ? 1.829 8.096 4.737 1.00 90.12 84 ILE A CA 1
ATOM 672 C C . ILE A 1 84 ? 2.237 7.257 5.945 1.00 90.12 84 ILE A C 1
ATOM 674 O O . ILE A 1 84 ? 3.058 7.685 6.759 1.00 90.12 84 ILE A O 1
ATOM 678 N N . ILE A 1 85 ? 1.672 6.059 6.042 1.00 92.44 85 ILE A N 1
ATOM 679 C CA . ILE A 1 85 ? 1.908 5.123 7.134 1.00 92.44 85 ILE A CA 1
ATOM 680 C C . ILE A 1 85 ? 2.711 3.938 6.607 1.00 92.44 85 ILE A C 1
ATOM 682 O O . ILE A 1 85 ? 2.313 3.271 5.655 1.00 92.44 85 ILE A O 1
ATOM 686 N N . GLN A 1 86 ? 3.850 3.671 7.238 1.00 92.38 86 GLN A N 1
ATOM 687 C CA . GLN A 1 86 ? 4.658 2.487 6.959 1.00 92.38 86 GLN A CA 1
ATOM 688 C C . GLN A 1 86 ? 4.171 1.342 7.844 1.00 92.38 86 GLN A C 1
ATOM 690 O O . GLN A 1 86 ? 4.183 1.464 9.069 1.00 92.38 86 GLN A O 1
ATOM 695 N N . CYS A 1 87 ? 3.766 0.235 7.231 1.00 91.62 87 CYS A N 1
ATOM 696 C CA . CYS A 1 87 ? 3.358 -0.980 7.919 1.00 91.62 87 CYS A CA 1
ATOM 697 C C . CYS A 1 87 ? 4.505 -2.003 7.866 1.00 91.62 87 CYS A C 1
ATOM 699 O O . CYS A 1 87 ? 4.834 -2.496 6.781 1.00 91.62 87 CYS A O 1
ATOM 701 N N . PRO A 1 88 ? 5.120 -2.337 9.015 1.00 88.94 88 PRO A N 1
ATOM 702 C CA . PRO A 1 88 ? 6.116 -3.400 9.095 1.00 88.94 88 PRO A CA 1
ATOM 703 C C . PRO A 1 88 ? 5.540 -4.770 8.714 1.00 88.94 88 PRO A C 1
ATOM 705 O O . PRO A 1 88 ? 4.334 -5.003 8.823 1.00 88.94 88 PRO A O 1
ATOM 708 N N . ALA A 1 89 ? 6.423 -5.709 8.370 1.00 84.50 89 ALA A N 1
ATOM 709 C CA . ALA A 1 89 ? 6.072 -7.077 7.971 1.00 84.50 89 ALA A CA 1
ATOM 710 C C . ALA A 1 89 ? 5.247 -7.862 9.015 1.00 84.50 89 ALA A C 1
ATOM 712 O O . ALA A 1 89 ? 4.519 -8.782 8.665 1.00 84.50 89 ALA A O 1
ATOM 713 N N . HIS A 1 90 ? 5.358 -7.501 10.298 1.00 83.88 90 HIS A N 1
ATOM 714 C CA . HIS A 1 90 ? 4.709 -8.185 11.425 1.00 83.88 90 HIS A CA 1
ATOM 715 C C . HIS A 1 90 ? 3.579 -7.358 12.055 1.00 83.88 90 HIS A C 1
ATOM 717 O O . HIS A 1 90 ? 3.364 -7.418 13.263 1.00 83.88 90 HIS A O 1
ATOM 723 N N . THR A 1 91 ? 2.891 -6.539 11.257 1.00 89.06 91 THR A N 1
ATOM 724 C CA . THR A 1 91 ? 1.721 -5.785 11.729 1.00 89.06 91 THR A CA 1
ATOM 725 C C . THR A 1 91 ? 0.593 -6.757 12.089 1.00 89.06 91 THR A C 1
ATOM 727 O O . THR A 1 91 ? 0.284 -7.653 11.307 1.00 89.06 91 THR A O 1
ATOM 730 N N . ASP A 1 92 ? -0.020 -6.592 13.262 1.00 89.81 92 ASP A N 1
ATOM 731 C CA . ASP A 1 92 ? -1.150 -7.407 13.711 1.00 89.81 92 ASP A CA 1
ATOM 732 C C . ASP A 1 92 ? -2.508 -6.802 13.303 1.00 89.81 92 ASP A C 1
ATOM 734 O O . ASP A 1 92 ? -2.605 -5.681 12.788 1.00 89.81 92 ASP A O 1
ATOM 738 N N . TYR A 1 93 ? -3.579 -7.568 13.522 1.00 91.31 93 TYR A N 1
ATOM 739 C CA . TYR A 1 93 ? -4.942 -7.161 13.176 1.00 91.31 93 TYR A CA 1
ATOM 740 C C . TYR A 1 93 ? -5.365 -5.873 13.900 1.00 91.31 93 TYR A C 1
ATOM 742 O O . TYR A 1 93 ? -5.840 -4.930 13.264 1.00 91.31 93 TYR A O 1
ATOM 750 N N . ASP A 1 94 ? -5.134 -5.801 15.212 1.00 90.31 94 ASP A N 1
ATOM 751 C CA . ASP A 1 94 ? -5.546 -4.670 16.049 1.00 90.31 94 ASP A CA 1
ATOM 752 C C . ASP A 1 94 ? -4.755 -3.388 15.753 1.00 90.31 94 ASP A C 1
ATOM 754 O O . ASP A 1 94 ? -5.277 -2.285 15.940 1.00 90.31 94 ASP A O 1
ATOM 758 N N . ALA A 1 95 ? -3.500 -3.476 15.303 1.00 89.38 95 ALA A N 1
ATOM 759 C CA . ALA A 1 95 ? -2.776 -2.318 14.791 1.00 89.38 95 ALA A CA 1
ATOM 760 C C . ALA A 1 95 ? -3.327 -1.880 13.435 1.00 89.38 95 ALA A C 1
ATOM 762 O O . ALA A 1 95 ? -3.522 -0.683 13.227 1.00 89.38 95 ALA A O 1
ATOM 763 N N . LEU A 1 96 ? -3.605 -2.814 12.522 1.00 90.25 96 LEU A N 1
ATOM 764 C CA . LEU A 1 96 ? -4.038 -2.482 11.165 1.00 90.25 96 LEU A CA 1
ATOM 765 C C . LEU A 1 96 ? -5.451 -1.886 11.124 1.00 90.25 96 LEU A C 1
ATOM 767 O O . LEU A 1 96 ? -5.639 -0.805 10.561 1.00 90.25 96 LEU A O 1
ATOM 771 N N . PHE A 1 97 ? -6.421 -2.562 11.743 1.00 90.31 97 PHE A N 1
ATOM 772 C CA . PHE A 1 97 ? -7.842 -2.191 11.721 1.00 90.31 97 PHE A CA 1
ATOM 773 C C . PHE A 1 97 ? -8.278 -1.371 12.932 1.00 90.31 97 PHE A C 1
ATOM 775 O O . PHE A 1 97 ? -9.272 -0.645 12.871 1.00 90.31 97 PHE A O 1
ATOM 782 N N . GLY A 1 98 ? -7.494 -1.407 14.005 1.00 89.81 98 GLY A N 1
ATOM 783 C CA . GLY A 1 98 ? -7.841 -0.787 15.271 1.00 89.81 98 GLY A CA 1
ATOM 784 C C . GLY A 1 98 ? -8.357 -1.820 16.258 1.00 89.81 98 GLY A C 1
ATOM 785 O O . GLY A 1 98 ? -8.767 -2.920 15.902 1.00 89.81 98 GLY A O 1
ATOM 786 N N . GLY A 1 99 ? -8.330 -1.447 17.528 1.00 88.94 99 GLY A N 1
ATOM 787 C CA . GLY A 1 99 ? -8.631 -2.357 18.622 1.00 88.94 99 GLY A CA 1
ATOM 788 C C . GLY A 1 99 ? -9.108 -1.607 19.851 1.00 88.94 99 GLY A C 1
ATOM 789 O O . GLY A 1 99 ? -9.399 -0.408 19.809 1.00 88.94 99 GLY A O 1
ATOM 790 N N . THR A 1 100 ? -9.202 -2.316 20.963 1.00 87.31 100 THR A N 1
ATOM 791 C CA . THR A 1 100 ? -9.511 -1.705 22.257 1.00 87.31 100 THR A CA 1
ATOM 792 C C . THR A 1 100 ? -8.213 -1.354 22.970 1.00 87.31 100 THR A C 1
ATOM 794 O O . THR A 1 100 ? -7.337 -2.202 23.118 1.00 87.31 100 THR A O 1
ATOM 797 N N . ASP A 1 101 ? -8.090 -0.120 23.449 1.00 86.19 101 ASP A N 1
ATOM 798 C CA . ASP A 1 101 ? -7.004 0.254 24.349 1.00 86.19 101 ASP A CA 1
ATOM 799 C C . ASP A 1 101 ? -7.373 -0.194 25.766 1.00 86.19 101 ASP A C 1
ATOM 801 O O . ASP A 1 101 ? -8.092 0.499 26.491 1.00 86.19 101 ASP A O 1
ATOM 805 N N . LEU A 1 102 ? -6.923 -1.391 26.143 1.00 85.88 102 LEU A N 1
ATOM 806 C CA . LEU A 1 102 ? -7.213 -1.986 27.449 1.00 85.88 102 LEU A CA 1
ATOM 807 C C . LEU A 1 102 ? -6.715 -1.116 28.608 1.00 85.88 102 LEU A C 1
ATOM 809 O O . LEU A 1 102 ? -7.397 -1.023 29.625 1.00 85.88 102 LEU A O 1
ATOM 813 N N . GLN A 1 103 ? -5.571 -0.446 28.454 1.00 87.00 103 GLN A N 1
ATOM 814 C CA . GLN A 1 103 ? -4.995 0.377 29.514 1.00 87.00 103 GLN A CA 1
ATOM 815 C C . GLN A 1 103 ? -5.855 1.620 29.761 1.00 87.00 103 GLN A C 1
ATOM 817 O O . GLN A 1 103 ? -6.264 1.870 30.897 1.00 87.00 103 GLN A O 1
ATOM 822 N N . SER A 1 104 ? -6.196 2.356 28.701 1.00 85.56 104 SER A N 1
ATOM 823 C CA . SER A 1 104 ? -7.093 3.515 28.811 1.00 85.56 104 SER A CA 1
ATOM 824 C C . SER A 1 104 ? -8.501 3.104 29.239 1.00 85.56 104 SER A C 1
ATOM 826 O O . SER A 1 104 ? -9.156 3.819 30.000 1.00 85.56 104 SER A O 1
ATOM 828 N N . SER A 1 105 ? -8.966 1.931 28.801 1.00 91.00 105 SER A N 1
ATOM 829 C CA . SER A 1 105 ? -10.301 1.451 29.154 1.00 91.00 105 SER A CA 1
ATOM 830 C C . SER A 1 105 ? -10.427 1.123 30.640 1.00 91.00 105 SER A C 1
ATOM 832 O O . SER A 1 105 ? -11.398 1.513 31.286 1.00 91.00 105 SER A O 1
ATOM 834 N N . LEU A 1 106 ? -9.418 0.456 31.207 1.00 92.56 106 LEU A N 1
ATOM 835 C CA . LEU A 1 106 ? -9.372 0.152 32.638 1.00 92.56 106 LEU A CA 1
ATOM 836 C C . LEU A 1 106 ? -9.201 1.416 33.485 1.00 92.56 106 LEU A C 1
ATOM 838 O O . LEU A 1 106 ? -9.824 1.526 34.536 1.00 92.56 106 LEU A O 1
ATOM 842 N N . ALA A 1 107 ? -8.407 2.384 33.020 1.00 91.31 107 ALA A N 1
ATOM 843 C CA . ALA A 1 107 ? -8.197 3.644 33.731 1.00 91.31 107 ALA A CA 1
ATOM 844 C C . ALA A 1 107 ? -9.454 4.532 33.768 1.00 91.31 107 ALA A C 1
ATOM 846 O O . ALA A 1 107 ? -9.684 5.236 34.747 1.00 91.31 107 ALA A O 1
ATOM 847 N N . THR A 1 108 ? -10.265 4.509 32.707 1.00 89.88 108 THR A N 1
ATOM 848 C CA . THR A 1 108 ? -11.467 5.353 32.580 1.00 89.88 108 THR A CA 1
ATOM 849 C C . THR A 1 108 ? -12.762 4.653 32.997 1.00 89.88 108 THR A C 1
ATOM 851 O O . THR A 1 108 ? -13.786 5.316 33.146 1.00 89.88 108 THR A O 1
ATOM 854 N N . GLY A 1 109 ? -12.746 3.326 33.165 1.00 90.75 109 GLY A N 1
ATOM 855 C CA . GLY A 1 109 ? -13.948 2.524 33.418 1.00 90.75 109 GLY A CA 1
ATOM 856 C C . GLY A 1 109 ? -14.896 2.427 32.214 1.00 90.75 109 GLY A C 1
ATOM 857 O O . GLY A 1 109 ? -16.055 2.050 32.373 1.00 90.75 109 GLY A O 1
ATOM 858 N N . SER A 1 110 ? -14.426 2.773 31.013 1.00 89.19 110 SER A N 1
ATOM 859 C CA . SER A 1 110 ? -15.212 2.791 29.773 1.00 89.19 110 SER A CA 1
ATOM 860 C C . SER A 1 110 ? -14.410 2.187 28.620 1.00 89.19 110 SER A C 1
ATOM 862 O O . SER A 1 110 ? -13.191 2.264 28.627 1.00 89.19 110 SER A O 1
ATOM 864 N N . ILE A 1 111 ? -15.053 1.569 27.624 1.00 88.94 111 ILE A N 1
ATOM 865 C CA . ILE A 1 111 ? -14.327 0.977 26.486 1.00 88.94 111 ILE A CA 1
ATOM 866 C C . ILE A 1 111 ? -13.782 2.094 25.585 1.00 88.94 111 ILE A C 1
ATOM 868 O O . ILE A 1 111 ? -14.542 2.773 24.895 1.00 88.94 111 ILE A O 1
ATOM 872 N N . VAL A 1 112 ? -12.457 2.237 25.544 1.00 88.69 112 VAL A N 1
ATOM 873 C CA . VAL A 1 112 ? -11.733 3.169 24.673 1.00 88.69 112 VAL A CA 1
ATOM 874 C C . VAL A 1 112 ? -11.249 2.426 23.428 1.00 88.69 112 VAL A C 1
ATOM 876 O O . VAL A 1 112 ? -10.502 1.449 23.514 1.00 88.69 112 VAL A O 1
ATOM 879 N N . ARG A 1 113 ? -11.675 2.882 22.245 1.00 89.44 113 ARG A N 1
ATOM 880 C CA . ARG A 1 113 ? -11.249 2.328 20.950 1.00 89.44 113 ARG A CA 1
ATOM 881 C C . ARG A 1 113 ? -10.068 3.113 20.384 1.00 89.44 113 ARG A C 1
ATOM 883 O O . ARG A 1 113 ? -10.058 4.340 20.423 1.00 89.44 113 ARG A O 1
ATOM 890 N N . ARG A 1 114 ? -9.107 2.397 19.803 1.00 89.00 114 ARG A N 1
ATOM 891 C CA . ARG A 1 114 ? -7.958 2.949 19.081 1.00 89.00 114 ARG A CA 1
ATOM 892 C C . ARG A 1 114 ? -8.166 2.765 17.581 1.00 89.00 114 ARG A C 1
ATOM 894 O O . ARG A 1 114 ? -8.407 1.648 17.133 1.00 89.00 114 ARG A O 1
ATOM 901 N N . ALA A 1 115 ? -8.040 3.848 16.817 1.00 86.44 115 ALA A N 1
ATOM 902 C CA . ALA A 1 115 ? -8.092 3.792 15.359 1.00 86.44 115 ALA A CA 1
ATOM 903 C C . ALA A 1 115 ? -6.891 3.017 14.790 1.00 86.44 115 ALA A C 1
ATOM 905 O O . ALA A 1 115 ? -5.750 3.249 15.198 1.00 86.44 115 ALA A O 1
ATOM 906 N N . GLY A 1 116 ? -7.151 2.120 13.838 1.00 89.62 116 GLY A N 1
ATOM 907 C CA . GLY A 1 116 ? -6.112 1.364 13.140 1.00 89.62 116 GLY A CA 1
ATOM 908 C C . GLY A 1 116 ? -5.298 2.207 12.166 1.00 89.62 116 GLY A C 1
ATOM 909 O O . GLY A 1 116 ? -5.700 3.310 11.790 1.00 89.62 116 GLY A O 1
ATOM 910 N N . LEU A 1 117 ? -4.163 1.666 11.723 1.00 90.69 117 LEU A N 1
ATOM 911 C CA . LEU A 1 117 ? -3.284 2.289 10.729 1.00 90.69 117 LEU A CA 1
ATOM 912 C C . LEU A 1 117 ? -4.039 2.628 9.433 1.00 90.69 117 LEU A C 1
ATOM 914 O O . LEU A 1 117 ? -3.828 3.702 8.873 1.00 90.69 117 LEU A O 1
ATOM 918 N N . ILE A 1 118 ? -4.979 1.776 9.006 1.00 89.12 118 ILE A N 1
ATOM 919 C CA . ILE A 1 118 ? -5.773 1.970 7.779 1.00 89.12 118 ILE A CA 1
ATOM 920 C C . ILE A 1 118 ? -6.638 3.240 7.796 1.00 89.12 118 ILE A C 1
ATOM 922 O O . ILE A 1 118 ? -6.954 3.802 6.749 1.00 89.12 118 ILE A O 1
ATOM 926 N N . ALA A 1 119 ? -7.007 3.727 8.983 1.00 86.56 119 ALA A N 1
ATOM 927 C CA . ALA A 1 119 ? -7.792 4.948 9.138 1.00 86.56 119 ALA A CA 1
ATOM 928 C C . ALA A 1 119 ? -6.927 6.222 9.119 1.00 86.56 119 ALA A C 1
ATOM 930 O O . ALA A 1 119 ? -7.454 7.322 8.943 1.00 86.56 119 ALA A O 1
ATOM 931 N N . GLN A 1 120 ? -5.610 6.095 9.308 1.00 86.81 120 GLN A N 1
ATOM 932 C CA . GLN A 1 120 ? -4.703 7.232 9.496 1.00 86.81 120 GLN A CA 1
ATOM 933 C C . GLN A 1 120 ? -4.210 7.832 8.173 1.00 86.81 120 GLN A C 1
ATOM 935 O O . GLN A 1 120 ? -3.889 9.023 8.120 1.00 86.81 120 GLN A O 1
ATOM 940 N N . GLY A 1 121 ? -4.175 7.046 7.096 1.00 88.00 121 GLY A N 1
ATOM 941 C CA . GLY A 1 121 ? -3.631 7.501 5.823 1.00 88.00 121 GLY A CA 1
ATOM 942 C C . GLY A 1 121 ? -3.363 6.391 4.817 1.00 88.00 121 GLY A C 1
ATOM 943 O O . GLY A 1 121 ? -3.705 5.236 5.069 1.00 88.00 121 GLY A O 1
ATOM 944 N N . PRO A 1 122 ? -2.753 6.740 3.671 1.00 90.12 122 PRO A N 1
ATOM 945 C CA . PRO A 1 122 ? -2.267 5.744 2.733 1.00 90.12 122 PRO A CA 1
ATOM 946 C C . PRO A 1 122 ? -1.201 4.862 3.388 1.00 90.12 122 PRO A C 1
ATOM 948 O O . PRO A 1 122 ? -0.324 5.349 4.108 1.00 90.12 122 PRO A O 1
ATOM 951 N N . LEU A 1 123 ? -1.275 3.566 3.107 1.00 93.12 123 LEU A N 1
ATOM 952 C CA . LEU A 1 123 ? -0.418 2.546 3.696 1.00 93.12 123 LEU A CA 1
ATOM 953 C C . LEU A 1 123 ? 0.675 2.111 2.717 1.00 93.12 123 LEU A C 1
ATOM 955 O O . LEU A 1 123 ? 0.424 1.927 1.527 1.00 93.12 123 LEU A O 1
ATOM 959 N N . ILE A 1 124 ? 1.874 1.873 3.239 1.00 94.88 124 ILE A N 1
ATOM 960 C CA . ILE A 1 124 ? 2.947 1.160 2.548 1.00 94.88 124 ILE A CA 1
ATOM 961 C C . ILE A 1 124 ? 3.225 -0.117 3.328 1.00 94.88 124 ILE A C 1
ATOM 963 O O . ILE A 1 124 ? 3.729 -0.066 4.449 1.00 94.88 124 ILE A O 1
ATOM 967 N N . ILE A 1 125 ? 2.902 -1.259 2.734 1.00 94.19 125 ILE A N 1
ATOM 968 C CA . ILE A 1 125 ? 3.170 -2.574 3.300 1.00 94.19 125 ILE A CA 1
ATOM 969 C C . ILE A 1 125 ? 4.555 -3.026 2.869 1.00 94.19 125 ILE A C 1
ATOM 971 O O . ILE A 1 125 ? 4.814 -3.204 1.681 1.00 94.19 125 ILE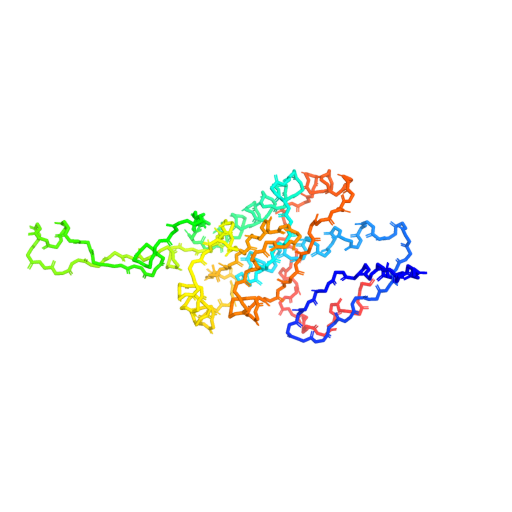 A O 1
ATOM 975 N N . GLN A 1 126 ? 5.423 -3.230 3.855 1.00 92.19 126 GLN A N 1
ATOM 976 C CA . GLN A 1 126 ? 6.748 -3.802 3.665 1.00 92.19 126 GLN A CA 1
ATOM 977 C C . GLN A 1 126 ? 6.666 -5.329 3.690 1.00 92.19 126 GLN A C 1
ATOM 979 O O . GLN A 1 126 ? 5.988 -5.885 4.561 1.00 92.19 126 GLN A O 1
ATOM 984 N N . MET A 1 127 ? 7.398 -5.985 2.784 1.00 90.94 127 MET A N 1
ATOM 985 C CA . MET A 1 127 ? 7.527 -7.447 2.719 1.00 90.94 127 MET A CA 1
ATOM 986 C C . MET A 1 127 ? 6.163 -8.152 2.787 1.00 90.94 127 MET A C 1
ATOM 988 O O . MET A 1 127 ? 5.906 -8.985 3.661 1.00 90.94 127 MET A O 1
ATOM 992 N N . ALA A 1 128 ? 5.241 -7.748 1.913 1.00 90.06 128 ALA A N 1
ATOM 993 C CA . ALA A 1 128 ? 3.858 -8.217 1.905 1.00 90.06 128 ALA A CA 1
ATOM 994 C C . ALA A 1 128 ? 3.741 -9.740 1.756 1.00 90.06 128 ALA A C 1
ATOM 996 O O . ALA A 1 128 ? 2.751 -10.331 2.185 1.00 90.06 128 ALA A O 1
ATOM 997 N N . GLU A 1 129 ? 4.756 -10.383 1.182 1.00 90.94 129 GLU A N 1
ATOM 998 C CA . GLU A 1 129 ? 4.858 -11.834 1.070 1.00 90.94 129 GLU A CA 1
ATOM 999 C C . GLU A 1 129 ? 4.920 -12.543 2.433 1.00 90.94 129 GLU A C 1
ATOM 1001 O O . GLU A 1 129 ? 4.599 -13.725 2.539 1.00 90.94 129 GLU A O 1
ATOM 1006 N N . ARG A 1 130 ? 5.291 -11.817 3.495 1.00 89.75 130 ARG A N 1
ATOM 1007 C CA . ARG A 1 130 ? 5.408 -12.337 4.866 1.00 89.75 130 ARG A CA 1
ATOM 1008 C C . ARG A 1 130 ? 4.161 -12.131 5.718 1.00 89.75 130 ARG A C 1
ATOM 1010 O O . ARG A 1 130 ? 4.145 -12.566 6.869 1.00 89.75 130 ARG A O 1
ATOM 1017 N N . TRP A 1 131 ? 3.146 -11.448 5.196 1.00 90.12 131 TRP A N 1
ATOM 1018 C CA . TRP A 1 131 ? 1.935 -11.153 5.953 1.00 90.12 131 TRP A CA 1
ATOM 1019 C C . TRP A 1 131 ? 1.053 -12.386 6.115 1.00 90.12 131 TRP A C 1
ATOM 1021 O O . TRP A 1 131 ? 0.959 -13.233 5.226 1.00 90.12 131 TRP A O 1
ATOM 1031 N N . ASP A 1 132 ? 0.348 -12.451 7.246 1.00 89.69 132 ASP A N 1
ATOM 1032 C CA . ASP A 1 132 ? -0.621 -13.515 7.483 1.00 89.69 132 ASP A CA 1
ATOM 1033 C C . ASP A 1 132 ? -1.737 -13.504 6.423 1.00 89.69 132 ASP A C 1
ATOM 1035 O O . ASP A 1 132 ? -2.245 -12.459 5.993 1.00 89.69 132 ASP A O 1
ATOM 1039 N N . ARG A 1 133 ? -2.150 -14.699 5.993 1.00 88.00 133 ARG A N 1
ATOM 1040 C CA . ARG A 1 133 ? -3.132 -14.847 4.915 1.00 88.00 133 ARG A CA 1
ATOM 1041 C C . ARG A 1 133 ? -4.529 -14.380 5.323 1.00 88.00 133 ARG A C 1
ATOM 1043 O O . ARG A 1 133 ? -5.273 -13.868 4.484 1.00 88.00 133 ARG A O 1
ATOM 1050 N N . SER A 1 134 ? -4.880 -14.530 6.594 1.00 89.56 134 SER A N 1
ATOM 1051 C CA . SER A 1 134 ? -6.149 -14.046 7.142 1.00 89.56 134 SER A CA 1
ATOM 1052 C C . SER A 1 134 ? -6.141 -12.519 7.152 1.00 89.56 134 SER A C 1
ATOM 1054 O O . SER A 1 134 ? -7.051 -11.898 6.611 1.00 89.56 134 SER A O 1
ATOM 1056 N N . LEU A 1 135 ? -5.049 -11.912 7.635 1.00 91.00 135 LEU A N 1
ATOM 1057 C CA . LEU A 1 135 ? -4.883 -10.455 7.660 1.00 91.00 135 LEU A CA 1
ATOM 1058 C C . LEU A 1 135 ? -4.941 -9.829 6.256 1.00 91.00 135 LEU A C 1
ATOM 1060 O O . LEU A 1 135 ? -5.624 -8.828 6.047 1.00 91.00 135 LEU A O 1
ATOM 1064 N N . THR A 1 136 ? -4.263 -10.431 5.274 1.00 91.00 136 THR A N 1
ATOM 1065 C CA . THR A 1 136 ? -4.303 -9.953 3.878 1.00 91.00 136 THR A CA 1
ATOM 1066 C C . THR A 1 136 ? -5.682 -10.100 3.236 1.00 91.00 136 THR A C 1
ATOM 1068 O O . THR A 1 136 ? -6.036 -9.286 2.387 1.00 91.00 136 THR A O 1
ATOM 1071 N N . THR A 1 137 ? -6.476 -11.097 3.638 1.00 91.25 137 THR A N 1
ATOM 1072 C CA . THR A 1 137 ? -7.850 -11.286 3.143 1.00 91.25 137 THR A CA 1
ATOM 1073 C C . THR A 1 137 ? -8.794 -10.217 3.690 1.00 91.25 137 THR A C 1
ATOM 1075 O O . THR A 1 137 ? -9.574 -9.647 2.931 1.00 91.25 137 THR A O 1
ATOM 1078 N N . GLU A 1 138 ? -8.678 -9.881 4.972 1.00 91.56 138 GLU A N 1
ATOM 1079 C CA . GLU A 1 138 ? -9.442 -8.782 5.575 1.00 91.56 138 GLU A CA 1
ATOM 1080 C C . GLU A 1 138 ? -9.037 -7.428 4.980 1.00 91.56 138 GLU A C 1
ATOM 1082 O O . GLU A 1 138 ? -9.883 -6.600 4.641 1.00 91.56 138 GLU A O 1
ATOM 1087 N N . LEU A 1 139 ? -7.734 -7.210 4.764 1.00 91.50 139 LEU A N 1
ATOM 1088 C CA . LEU A 1 139 ? -7.247 -5.982 4.134 1.00 91.50 139 LEU A CA 1
ATOM 1089 C C . LEU A 1 139 ? -7.782 -5.851 2.710 1.00 91.50 139 LEU A C 1
ATOM 1091 O O . LEU A 1 139 ? -8.201 -4.774 2.298 1.00 91.50 139 LEU A O 1
ATOM 1095 N N . ALA A 1 140 ? -7.789 -6.953 1.970 1.00 91.25 140 ALA A N 1
ATOM 1096 C CA . ALA A 1 140 ? -8.350 -7.018 0.638 1.00 91.25 140 ALA A CA 1
ATOM 1097 C C . ALA A 1 140 ? -9.830 -6.585 0.615 1.00 91.25 140 ALA A C 1
ATOM 1099 O O . ALA A 1 140 ? -10.208 -5.762 -0.212 1.00 91.25 140 ALA A O 1
ATOM 1100 N N . LEU A 1 141 ? -10.650 -7.042 1.564 1.00 90.50 141 LEU A N 1
ATOM 1101 C CA . LEU A 1 141 ? -12.039 -6.578 1.696 1.00 90.50 141 LEU A CA 1
ATOM 1102 C C . LEU A 1 141 ? -12.135 -5.085 2.051 1.00 90.50 141 LEU A C 1
ATOM 1104 O O . LEU A 1 141 ? -13.019 -4.380 1.564 1.00 90.50 141 LEU A O 1
ATOM 1108 N N . ALA A 1 142 ? -11.222 -4.576 2.877 1.00 89.31 142 ALA A N 1
ATOM 1109 C CA . ALA A 1 142 ? -11.195 -3.159 3.228 1.00 89.31 142 ALA A CA 1
ATOM 1110 C C . ALA A 1 142 ? -10.820 -2.259 2.036 1.00 89.31 142 ALA A C 1
ATOM 1112 O O . ALA A 1 142 ? -11.387 -1.175 1.897 1.00 89.31 142 ALA A O 1
ATOM 1113 N N . ILE A 1 143 ? -9.926 -2.716 1.150 1.00 88.81 143 ILE A N 1
ATOM 1114 C CA . ILE A 1 143 ? -9.558 -2.009 -0.091 1.00 88.81 143 ILE A CA 1
ATOM 1115 C C . ILE A 1 143 ? -10.770 -1.801 -0.997 1.00 88.81 143 ILE A C 1
ATOM 1117 O O . ILE A 1 143 ? -10.864 -0.758 -1.637 1.00 88.81 143 ILE A O 1
ATOM 1121 N N . ASP A 1 144 ? -11.712 -2.747 -1.030 1.00 86.19 144 ASP A N 1
ATOM 1122 C CA . ASP A 1 144 ? -12.926 -2.627 -1.850 1.00 86.19 144 ASP A CA 1
ATOM 1123 C C . ASP A 1 144 ? -13.791 -1.409 -1.437 1.00 86.19 144 ASP A C 1
ATOM 1125 O O . ASP A 1 144 ? -14.635 -0.963 -2.208 1.00 86.19 144 ASP A O 1
ATOM 1129 N N . HIS A 1 145 ? -13.552 -0.842 -0.247 1.00 83.38 145 HIS A N 1
ATOM 1130 C CA . HIS A 1 145 ? -14.213 0.358 0.280 1.00 83.38 145 HIS A CA 1
ATOM 1131 C C . HIS A 1 145 ? -13.335 1.619 0.199 1.00 83.38 145 HIS A C 1
ATOM 1133 O O . HIS A 1 145 ? -13.718 2.680 0.701 1.00 83.38 145 HIS A O 1
ATOM 1139 N N . PHE A 1 146 ? -12.128 1.523 -0.363 1.00 81.19 146 PHE A N 1
ATOM 1140 C CA . PHE A 1 146 ? -11.291 2.695 -0.589 1.00 81.19 146 PHE A CA 1
ATOM 1141 C C . PHE A 1 146 ? -11.879 3.504 -1.735 1.00 81.19 146 PHE A C 1
ATOM 1143 O O . PHE A 1 146 ? -12.042 2.998 -2.838 1.00 81.19 146 PHE A O 1
ATOM 1150 N N . GLU A 1 147 ? -12.154 4.778 -1.471 1.00 70.56 147 GLU A N 1
ATOM 1151 C CA . GLU A 1 147 ? -12.630 5.730 -2.471 1.00 70.56 147 GLU A CA 1
ATOM 1152 C C . GLU A 1 147 ? -11.434 6.527 -3.015 1.00 70.56 147 GLU A C 1
ATOM 1154 O O . GLU A 1 147 ? -10.924 7.422 -2.316 1.00 70.56 147 GLU A O 1
ATOM 1159 N N . PRO A 1 148 ? -10.945 6.227 -4.236 1.00 66.81 148 PRO A N 1
ATOM 1160 C CA . PRO A 1 148 ? -9.868 6.988 -4.846 1.00 66.81 148 PRO A CA 1
ATOM 1161 C C . PRO A 1 148 ? -10.377 8.407 -5.095 1.00 66.81 148 PRO A C 1
ATOM 1163 O O . PRO A 1 148 ? -11.332 8.628 -5.836 1.00 66.81 148 PRO A O 1
ATOM 1166 N N . SER A 1 149 ? -9.767 9.393 -4.446 1.00 65.38 149 SER A N 1
ATOM 1167 C CA . SER A 1 149 ? -10.178 10.787 -4.587 1.00 65.38 149 SER A CA 1
ATOM 1168 C C . SER A 1 149 ? -9.008 11.729 -4.363 1.00 65.38 149 SER A C 1
ATOM 1170 O O . SER A 1 149 ? -8.093 11.456 -3.585 1.00 65.38 149 SER A O 1
ATOM 1172 N N . GLU A 1 150 ? -9.067 12.888 -5.016 1.00 56.75 150 GLU A N 1
ATOM 1173 C CA . GLU A 1 150 ? -8.020 13.914 -4.946 1.00 56.75 150 GLU A CA 1
ATOM 1174 C C . GLU A 1 150 ? -7.861 14.530 -3.548 1.00 56.75 150 GLU A C 1
ATOM 1176 O O . GLU A 1 150 ? -6.810 15.081 -3.237 1.00 56.75 150 GLU A O 1
ATOM 1181 N N . ALA A 1 151 ? -8.870 14.421 -2.681 1.00 53.72 151 ALA A N 1
ATOM 1182 C CA . ALA A 1 151 ? -8.884 15.097 -1.382 1.00 53.72 151 ALA A CA 1
ATOM 1183 C C . ALA A 1 151 ? -8.770 14.154 -0.169 1.00 53.72 151 ALA A C 1
ATOM 1185 O O . ALA A 1 151 ? -8.479 14.619 0.934 1.00 53.72 151 ALA A O 1
ATOM 1186 N N . ARG A 1 152 ? -9.034 12.844 -0.318 1.00 55.94 152 ARG A N 1
ATOM 1187 C CA . ARG A 1 152 ? -9.167 11.905 0.820 1.00 55.94 152 ARG A CA 1
ATOM 1188 C C . ARG A 1 152 ? -8.541 10.527 0.577 1.00 55.94 152 ARG A C 1
ATOM 1190 O O . ARG A 1 152 ? -8.983 9.557 1.191 1.00 55.94 152 ARG A O 1
ATOM 1197 N N . SER A 1 153 ? -7.516 10.445 -0.267 1.00 64.06 153 SER A N 1
ATOM 1198 C CA . SER A 1 153 ? -6.934 9.184 -0.729 1.00 64.06 153 SER A CA 1
ATOM 1199 C C . SER A 1 153 ? -6.455 8.265 0.407 1.00 64.06 153 SER A C 1
ATOM 1201 O O . SER A 1 153 ? -5.474 8.536 1.099 1.00 64.06 153 SER A O 1
ATOM 1203 N N . ASN A 1 154 ? -7.155 7.141 0.575 1.00 75.88 154 ASN A N 1
ATOM 1204 C CA . ASN A 1 154 ? -6.642 5.956 1.257 1.00 75.88 154 ASN A CA 1
ATOM 1205 C C . ASN A 1 154 ? -5.976 5.091 0.183 1.00 75.88 154 ASN A C 1
ATOM 1207 O O . ASN A 1 154 ? -6.648 4.328 -0.495 1.00 75.88 154 ASN A O 1
ATOM 1211 N N . GLY A 1 155 ? -4.678 5.295 -0.042 1.00 87.50 155 GLY A N 1
ATOM 1212 C CA . GLY A 1 155 ? -3.889 4.491 -0.979 1.00 87.50 155 GLY A CA 1
ATOM 1213 C C . GLY A 1 155 ? -3.261 3.274 -0.314 1.00 87.50 155 GLY A C 1
ATOM 1214 O O . GLY A 1 155 ? -3.078 3.248 0.903 1.00 87.50 155 GLY A O 1
ATOM 1215 N N . LEU A 1 156 ? -2.886 2.285 -1.120 1.00 92.06 156 LEU A N 1
ATOM 1216 C CA . LEU A 1 156 ? -2.104 1.144 -0.654 1.00 92.06 156 LEU A CA 1
ATOM 1217 C C . LEU A 1 156 ? -0.954 0.868 -1.612 1.00 92.06 156 LEU A C 1
ATOM 1219 O O . LEU A 1 156 ? -1.175 0.646 -2.798 1.00 92.06 156 LEU A O 1
ATOM 1223 N N . ILE A 1 157 ? 0.260 0.808 -1.083 1.00 94.12 157 ILE A N 1
ATOM 1224 C CA . ILE A 1 157 ? 1.424 0.298 -1.800 1.00 94.12 157 ILE A CA 1
ATOM 1225 C C . ILE A 1 157 ? 1.837 -1.012 -1.139 1.00 94.12 157 ILE A C 1
ATOM 1227 O O . ILE A 1 157 ? 2.116 -1.055 0.056 1.00 94.12 157 ILE A O 1
ATOM 1231 N N . VAL A 1 158 ? 1.871 -2.079 -1.925 1.00 94.06 158 VAL A N 1
ATOM 1232 C CA . VAL A 1 158 ? 2.262 -3.425 -1.515 1.00 94.06 158 VAL A CA 1
ATOM 1233 C C . VAL A 1 158 ? 3.665 -3.676 -2.049 1.00 94.06 158 VAL A C 1
ATOM 1235 O O . VAL A 1 158 ? 3.852 -3.727 -3.263 1.00 94.06 158 VAL A O 1
ATOM 1238 N N . LEU A 1 159 ? 4.652 -3.801 -1.164 1.00 94.06 159 LEU A N 1
ATOM 1239 C CA . LEU A 1 159 ? 6.028 -4.114 -1.542 1.00 94.06 159 LEU A CA 1
ATOM 1240 C C . LEU A 1 159 ? 6.270 -5.609 -1.359 1.00 94.06 159 LEU A C 1
ATOM 1242 O O . LEU A 1 159 ? 6.136 -6.126 -0.253 1.00 94.06 159 LEU A O 1
ATOM 1246 N N . ASP A 1 160 ? 6.611 -6.276 -2.454 1.00 91.44 160 ASP A N 1
ATOM 1247 C CA . ASP A 1 160 ? 6.900 -7.704 -2.522 1.00 91.44 160 ASP A CA 1
ATOM 1248 C C . ASP A 1 160 ? 8.372 -7.922 -2.860 1.00 91.44 160 ASP A C 1
ATOM 1250 O O . ASP A 1 160 ? 8.815 -7.642 -3.981 1.00 91.44 160 ASP A O 1
ATOM 1254 N N . GLU A 1 161 ? 9.112 -8.445 -1.887 1.00 88.94 161 GLU A N 1
ATOM 1255 C CA . GLU A 1 161 ? 10.541 -8.734 -2.015 1.00 88.94 161 GLU A CA 1
ATOM 1256 C C . GLU A 1 161 ? 10.815 -10.215 -2.333 1.00 88.94 161 GLU A C 1
ATOM 1258 O O . GLU A 1 161 ? 11.975 -10.619 -2.381 1.00 88.94 161 GLU A O 1
ATOM 1263 N N . SER A 1 162 ? 9.775 -11.020 -2.597 1.00 85.50 162 SER A N 1
ATOM 1264 C CA . SER A 1 162 ? 9.920 -12.453 -2.886 1.00 85.50 162 SER A CA 1
ATOM 1265 C C . SER A 1 162 ? 10.778 -12.727 -4.129 1.00 85.50 162 SER A C 1
ATOM 1267 O O . SER A 1 162 ? 10.589 -12.139 -5.209 1.00 85.50 162 SER A O 1
ATOM 1269 N N . LEU A 1 163 ? 11.707 -13.676 -3.988 1.00 80.44 163 LEU A N 1
ATOM 1270 C CA . LEU A 1 163 ? 12.621 -14.145 -5.025 1.00 80.44 163 LEU A CA 1
ATOM 1271 C C . LEU A 1 163 ? 12.428 -15.644 -5.285 1.00 80.44 163 LEU A C 1
ATOM 1273 O O . LEU A 1 163 ? 12.338 -16.446 -4.365 1.00 80.44 163 LEU A O 1
ATOM 1277 N N . GLY A 1 164 ? 12.449 -16.043 -6.560 1.00 78.94 164 GLY A N 1
ATOM 1278 C CA . GLY A 1 164 ? 12.458 -17.459 -6.944 1.00 78.94 164 GLY A CA 1
ATOM 1279 C C . GLY A 1 164 ? 11.274 -18.247 -6.375 1.00 78.94 164 GLY A C 1
ATOM 1280 O O . GLY A 1 164 ? 10.133 -17.978 -6.743 1.00 78.94 164 GLY A O 1
ATOM 1281 N N . ASP A 1 165 ? 11.575 -19.210 -5.503 1.00 74.50 165 ASP A N 1
ATOM 1282 C CA . ASP A 1 165 ? 10.614 -20.146 -4.903 1.00 74.50 165 ASP A CA 1
ATOM 1283 C C . ASP A 1 165 ? 9.974 -19.627 -3.598 1.00 74.50 165 ASP A C 1
ATOM 1285 O O . ASP A 1 165 ? 9.287 -20.378 -2.901 1.00 74.50 165 ASP A O 1
ATOM 1289 N N . ASP A 1 166 ? 10.198 -18.358 -3.245 1.00 83.62 166 ASP A N 1
ATOM 1290 C CA . ASP A 1 166 ? 9.546 -17.724 -2.100 1.00 83.62 166 ASP A CA 1
ATOM 1291 C C . ASP A 1 166 ? 8.013 -17.754 -2.231 1.00 83.62 166 ASP A C 1
ATOM 1293 O O . ASP A 1 166 ? 7.441 -17.693 -3.325 1.00 83.62 166 ASP A O 1
ATOM 1297 N N . ILE A 1 167 ? 7.330 -17.814 -1.083 1.00 80.94 167 ILE A N 1
ATOM 1298 C CA . ILE A 1 167 ? 5.867 -17.742 -1.037 1.00 80.94 167 ILE A CA 1
ATOM 1299 C C . ILE A 1 167 ? 5.449 -16.374 -1.594 1.00 80.94 167 ILE A C 1
ATOM 1301 O O . ILE A 1 167 ? 5.906 -15.360 -1.076 1.00 80.94 167 ILE A O 1
ATOM 1305 N N . PRO A 1 168 ? 4.600 -16.309 -2.633 1.00 81.00 168 PRO A N 1
ATOM 1306 C CA . PRO A 1 168 ? 4.162 -15.036 -3.181 1.00 81.00 168 PRO A CA 1
ATOM 1307 C C . PRO A 1 168 ? 3.158 -14.349 -2.249 1.00 81.00 168 PRO A C 1
ATOM 1309 O O . PRO A 1 168 ? 2.515 -14.985 -1.409 1.00 81.00 168 PRO A O 1
ATOM 1312 N N . VAL A 1 169 ? 2.956 -13.049 -2.464 1.00 86.00 169 VAL A N 1
ATOM 1313 C CA . VAL A 1 169 ? 1.872 -12.291 -1.824 1.00 86.00 169 VAL A CA 1
ATOM 1314 C C . VAL A 1 169 ? 0.524 -12.989 -2.042 1.00 86.00 169 VAL A C 1
ATOM 1316 O O . VAL A 1 169 ? 0.255 -13.561 -3.100 1.00 86.00 169 VAL A O 1
ATOM 1319 N N . SER A 1 170 ? -0.337 -12.927 -1.026 1.00 87.88 170 SER A N 1
ATOM 1320 C CA . SER A 1 170 ? -1.678 -13.513 -1.057 1.00 87.88 170 SER A CA 1
ATOM 1321 C C . SER A 1 170 ? -2.482 -13.058 -2.291 1.00 87.88 170 SER A C 1
ATOM 1323 O O . SER A 1 170 ? -2.666 -11.848 -2.472 1.00 87.88 170 SER A O 1
ATOM 1325 N N . PRO A 1 171 ? -3.047 -13.993 -3.087 1.00 86.56 171 PRO A N 1
ATOM 1326 C CA . PRO A 1 171 ? -3.854 -13.663 -4.264 1.00 86.56 171 PRO A CA 1
ATOM 1327 C C . PRO A 1 171 ? -5.030 -12.727 -3.967 1.00 86.56 171 PRO A C 1
ATOM 1329 O O . PRO A 1 171 ? -5.337 -11.836 -4.753 1.00 86.56 171 PRO A O 1
ATOM 1332 N N . SER A 1 172 ? -5.640 -12.871 -2.781 1.00 88.00 172 SER A N 1
ATOM 1333 C CA . SER A 1 172 ? -6.740 -12.016 -2.322 1.00 88.00 172 SER A CA 1
ATOM 1334 C C . SER A 1 172 ? -6.380 -10.530 -2.379 1.00 88.00 172 SER A C 1
ATOM 1336 O O . SER A 1 172 ? -7.243 -9.705 -2.680 1.00 88.00 172 SER A O 1
ATOM 1338 N N . LEU A 1 173 ? -5.119 -10.198 -2.088 1.00 87.44 173 LEU A N 1
ATOM 1339 C CA . LEU A 1 173 ? -4.611 -8.834 -2.096 1.00 87.44 173 LEU A CA 1
ATOM 1340 C C . LEU A 1 173 ? -4.193 -8.407 -3.506 1.00 87.44 173 LEU A C 1
ATOM 1342 O O . LEU A 1 173 ? -4.577 -7.328 -3.953 1.00 87.44 173 LEU A O 1
ATOM 1346 N N . THR A 1 174 ? -3.457 -9.261 -4.224 1.00 86.31 174 THR A N 1
ATOM 1347 C CA . THR A 1 174 ? -2.938 -8.929 -5.561 1.00 86.31 174 THR A CA 1
ATOM 1348 C C . THR A 1 174 ? -4.048 -8.719 -6.591 1.00 86.31 174 THR A C 1
ATOM 1350 O O . THR A 1 174 ? -3.920 -7.851 -7.449 1.00 86.31 174 THR A O 1
ATOM 1353 N N . ASP A 1 175 ? -5.164 -9.446 -6.486 1.00 86.31 175 ASP A N 1
ATOM 1354 C CA . ASP A 1 175 ? -6.308 -9.333 -7.409 1.00 86.31 175 ASP A CA 1
ATOM 1355 C C . ASP A 1 175 ? -7.058 -7.991 -7.303 1.00 86.31 175 ASP A C 1
ATOM 1357 O O . ASP A 1 175 ? -7.849 -7.632 -8.184 1.00 86.31 175 ASP A O 1
ATOM 1361 N N . ARG A 1 176 ? -6.816 -7.245 -6.221 1.00 86.44 176 ARG A N 1
ATOM 1362 C CA . ARG A 1 176 ? -7.395 -5.921 -5.950 1.00 86.44 176 ARG A CA 1
ATOM 1363 C C . ARG A 1 176 ? -6.401 -4.784 -6.162 1.00 86.44 176 ARG A C 1
ATOM 1365 O O . ARG A 1 176 ? -6.744 -3.618 -5.962 1.00 86.44 176 ARG A O 1
ATOM 1372 N N . CYS A 1 177 ? -5.173 -5.094 -6.571 1.00 87.50 177 CYS A N 1
ATOM 1373 C CA . CYS A 1 177 ? -4.210 -4.082 -6.974 1.00 87.50 177 CYS A CA 1
ATOM 1374 C C . CYS A 1 177 ? -4.625 -3.474 -8.319 1.00 87.50 177 CYS A C 1
ATOM 1376 O O . CYS A 1 177 ? -4.914 -4.183 -9.280 1.00 87.50 177 CYS A O 1
ATOM 1378 N N . THR A 1 178 ? -4.648 -2.144 -8.384 1.00 86.00 178 THR A N 1
ATOM 1379 C CA . THR A 1 178 ? -4.943 -1.390 -9.611 1.00 86.00 178 THR A CA 1
ATOM 1380 C C . THR A 1 178 ? -3.791 -1.485 -10.604 1.00 86.00 178 THR A C 1
ATOM 1382 O O . THR A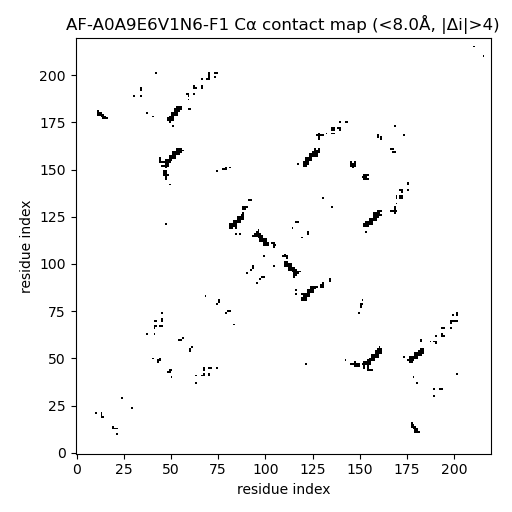 1 178 ? -4.014 -1.463 -11.810 1.00 86.00 178 THR A O 1
ATOM 1385 N N . LEU A 1 179 ? -2.559 -1.546 -10.094 1.00 85.31 179 LEU A N 1
ATOM 1386 C CA . LEU A 1 179 ? -1.340 -1.622 -10.887 1.00 85.31 179 LEU A CA 1
ATOM 1387 C C . LEU A 1 179 ? -0.384 -2.649 -10.290 1.00 85.31 179 LEU A C 1
ATOM 1389 O O . LEU A 1 179 ? -0.251 -2.749 -9.070 1.00 85.31 179 LEU A O 1
ATOM 1393 N N . ILE A 1 180 ? 0.312 -3.363 -11.171 1.00 87.38 180 ILE A N 1
ATOM 1394 C CA . ILE A 1 180 ? 1.387 -4.288 -10.821 1.00 87.38 180 ILE A CA 1
ATOM 1395 C C . ILE A 1 180 ? 2.647 -3.816 -11.538 1.00 87.38 180 ILE A C 1
ATOM 1397 O O . ILE A 1 180 ? 2.650 -3.600 -12.749 1.00 87.38 180 ILE A O 1
ATOM 1401 N N . ILE A 1 181 ? 3.716 -3.624 -10.778 1.00 85.88 181 ILE A N 1
ATOM 1402 C CA . ILE A 1 181 ? 4.980 -3.079 -11.258 1.00 85.88 181 ILE A CA 1
ATOM 1403 C C . ILE A 1 181 ? 6.076 -4.059 -10.898 1.00 85.88 181 ILE A C 1
ATOM 1405 O O . ILE A 1 181 ? 6.213 -4.445 -9.741 1.00 85.88 181 ILE A O 1
ATOM 1409 N N . ASN A 1 182 ? 6.891 -4.424 -11.880 1.00 86.12 182 ASN A N 1
ATOM 1410 C CA . ASN A 1 182 ? 8.086 -5.214 -11.642 1.00 86.12 182 ASN A CA 1
ATOM 1411 C C . ASN A 1 182 ? 9.333 -4.334 -11.798 1.00 86.12 182 ASN A C 1
ATOM 1413 O O . ASN A 1 182 ? 9.650 -3.882 -12.899 1.00 86.12 182 ASN A O 1
ATOM 1417 N N . LEU A 1 183 ? 10.035 -4.101 -10.689 1.00 83.25 183 LEU A N 1
ATOM 1418 C CA . LEU A 1 183 ? 11.286 -3.342 -10.640 1.00 83.25 183 LEU A CA 1
ATOM 1419 C C . LEU A 1 183 ? 12.533 -4.226 -10.787 1.00 83.25 183 LEU A C 1
ATOM 1421 O O . LEU A 1 183 ? 13.650 -3.717 -10.777 1.00 83.25 183 LEU A O 1
ATOM 1425 N N . GLN A 1 184 ? 12.383 -5.540 -10.961 1.00 77.56 184 GLN A N 1
ATOM 1426 C CA . GLN A 1 184 ? 13.528 -6.410 -11.203 1.00 77.56 184 GLN A CA 1
ATOM 1427 C C . GLN A 1 184 ? 14.208 -6.051 -12.532 1.00 77.56 184 GLN A C 1
ATOM 1429 O O . GLN A 1 184 ? 13.553 -5.896 -13.562 1.00 77.56 184 GLN A O 1
ATOM 1434 N N . GLN A 1 185 ? 15.542 -5.973 -12.502 1.00 71.94 185 GLN A N 1
ATOM 1435 C CA . GLN A 1 185 ? 16.397 -5.792 -13.685 1.00 71.94 185 GLN A CA 1
ATOM 1436 C C . GLN A 1 185 ? 16.147 -4.487 -14.466 1.00 71.94 185 GLN A C 1
ATOM 1438 O O . GLN A 1 185 ? 16.287 -4.446 -15.690 1.00 71.94 185 GLN A O 1
ATOM 1443 N N . GLN A 1 186 ? 15.794 -3.406 -13.769 1.00 76.12 186 GLN A N 1
ATOM 1444 C CA . GLN A 1 186 ? 15.644 -2.088 -14.384 1.00 76.12 186 GLN A CA 1
ATOM 1445 C C . GLN A 1 186 ? 17.003 -1.397 -14.612 1.00 76.12 186 GLN A C 1
ATOM 1447 O O . GLN A 1 186 ? 17.944 -1.607 -13.842 1.00 76.12 186 GLN A O 1
ATOM 1452 N N . PRO A 1 187 ? 17.139 -0.561 -15.660 1.00 77.25 187 PRO A N 1
ATOM 1453 C CA . PRO A 1 187 ? 18.377 0.164 -15.925 1.00 77.25 187 PRO A CA 1
ATOM 1454 C C . PRO A 1 187 ? 18.632 1.244 -14.867 1.00 77.25 187 PRO A C 1
ATOM 1456 O O . PRO A 1 187 ? 17.726 1.985 -14.481 1.00 77.25 187 PRO A O 1
ATOM 1459 N N . SER A 1 188 ? 19.894 1.397 -14.458 1.00 80.44 188 SER A N 1
ATOM 1460 C CA . SER A 1 188 ? 20.316 2.387 -13.455 1.00 80.44 188 SER A CA 1
ATOM 1461 C C . SER A 1 188 ? 20.025 3.834 -13.861 1.00 80.44 188 SER A C 1
ATOM 1463 O O . SER A 1 188 ? 19.800 4.673 -12.996 1.00 80.44 188 SER A O 1
ATOM 1465 N N . SER A 1 189 ? 19.934 4.127 -15.163 1.00 82.81 189 SER A N 1
ATOM 1466 C CA . SER A 1 189 ? 19.575 5.455 -15.678 1.00 82.81 189 SER A CA 1
ATOM 1467 C C . SER A 1 189 ? 18.210 5.955 -15.191 1.00 82.81 189 SER A C 1
ATOM 1469 O O . SER A 1 189 ? 17.984 7.162 -15.157 1.00 82.81 189 SER A O 1
ATOM 1471 N N . LEU A 1 190 ? 17.289 5.057 -14.814 1.00 82.31 190 LEU A N 1
ATOM 1472 C CA . LEU A 1 190 ? 15.991 5.448 -14.251 1.00 82.31 190 LEU A CA 1
ATOM 1473 C C . LEU A 1 190 ? 16.127 6.086 -12.866 1.00 82.31 190 LEU A C 1
ATOM 1475 O O . LEU A 1 190 ? 15.317 6.935 -12.505 1.00 82.31 190 LEU A O 1
ATOM 1479 N N . ILE A 1 191 ? 17.157 5.715 -12.101 1.00 85.56 191 ILE A N 1
ATOM 1480 C CA . ILE A 1 191 ? 17.411 6.273 -10.769 1.00 85.56 191 ILE A CA 1
ATOM 1481 C C . ILE A 1 191 ? 17.654 7.781 -10.888 1.00 85.56 191 ILE A C 1
ATOM 1483 O O . ILE A 1 191 ? 17.054 8.569 -10.156 1.00 85.56 191 ILE A O 1
ATOM 1487 N N . ASP A 1 192 ? 18.492 8.188 -11.842 1.00 85.62 192 ASP A N 1
ATOM 1488 C CA . ASP A 1 192 ? 18.810 9.597 -12.077 1.00 85.62 192 ASP A CA 1
ATOM 1489 C C . ASP A 1 192 ? 17.604 10.369 -12.616 1.00 85.62 192 ASP A C 1
ATOM 1491 O O . ASP A 1 192 ? 17.361 11.501 -12.197 1.00 85.62 192 ASP A O 1
ATOM 1495 N N . GLN A 1 193 ? 16.795 9.741 -13.474 1.00 83.44 193 GLN A N 1
ATOM 1496 C CA . GLN A 1 193 ? 15.540 10.333 -13.942 1.00 83.44 193 GLN A CA 1
ATOM 1497 C C . GLN A 1 193 ? 14.580 10.602 -12.777 1.00 83.44 193 GLN A C 1
ATOM 1499 O O . GLN A 1 193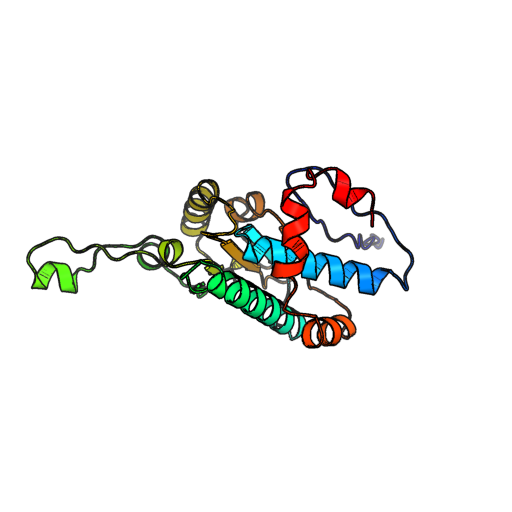 ? 14.057 11.705 -12.683 1.00 83.44 193 GLN A O 1
ATOM 1504 N N . PHE A 1 194 ? 14.416 9.672 -11.828 1.00 83.94 194 PHE A N 1
ATOM 1505 C CA . PHE A 1 194 ? 13.589 9.897 -10.633 1.00 83.94 194 PHE A CA 1
ATOM 1506 C C . PHE A 1 194 ? 14.160 10.942 -9.673 1.00 83.94 194 PHE A C 1
ATOM 1508 O O . PHE A 1 194 ? 13.403 11.721 -9.092 1.00 83.94 194 PHE A O 1
ATOM 1515 N N . LYS A 1 195 ? 15.486 11.001 -9.507 1.00 83.50 195 LYS A N 1
ATOM 1516 C CA . LYS A 1 195 ? 16.137 12.030 -8.675 1.00 83.50 195 LYS A CA 1
ATOM 1517 C C . LYS A 1 195 ? 15.898 13.441 -9.231 1.00 83.50 195 LYS A C 1
ATOM 1519 O O . LYS A 1 195 ? 15.643 14.367 -8.449 1.00 83.50 195 LYS A O 1
ATOM 1524 N N . ASN A 1 196 ? 15.936 13.571 -10.558 1.00 80.50 196 ASN A N 1
ATOM 1525 C CA . ASN A 1 196 ? 15.795 14.829 -11.295 1.00 80.50 196 ASN A CA 1
ATOM 1526 C C . ASN A 1 196 ? 14.356 15.134 -11.744 1.00 80.50 196 ASN A C 1
ATOM 1528 O O . ASN A 1 196 ? 14.109 16.208 -12.284 1.00 80.50 196 ASN A O 1
ATOM 1532 N N . ALA A 1 197 ? 13.413 14.214 -11.528 1.00 78.56 197 ALA A N 1
ATOM 1533 C CA . ALA A 1 197 ? 12.030 14.357 -11.958 1.00 78.56 197 ALA A CA 1
ATOM 1534 C C . ALA A 1 197 ? 11.356 15.576 -11.321 1.00 78.56 197 ALA A C 1
ATOM 1536 O O . ALA A 1 197 ? 11.470 15.811 -10.111 1.00 78.56 197 ALA A O 1
ATOM 1537 N N . ASP A 1 198 ? 10.577 16.300 -12.126 1.00 68.94 198 ASP A N 1
ATOM 1538 C CA . ASP A 1 198 ? 9.749 17.395 -11.637 1.00 68.94 198 ASP A CA 1
ATOM 1539 C C . ASP A 1 198 ? 8.722 16.899 -10.616 1.00 68.94 198 ASP A C 1
ATOM 1541 O O . ASP A 1 198 ? 7.995 15.924 -10.824 1.00 68.94 198 ASP A O 1
ATOM 1545 N N . ARG A 1 199 ? 8.649 17.618 -9.495 1.00 68.06 199 ARG A N 1
ATOM 1546 C CA . ARG A 1 199 ? 7.837 17.261 -8.318 1.00 68.06 199 ARG A CA 1
ATOM 1547 C C . ARG A 1 199 ? 6.525 18.054 -8.244 1.00 68.06 199 ARG A C 1
ATOM 1549 O O . ARG A 1 199 ? 5.664 17.762 -7.426 1.00 68.06 199 ARG A O 1
ATOM 1556 N N . ASN A 1 200 ? 6.342 19.030 -9.139 1.00 57.16 200 ASN A N 1
ATOM 1557 C CA . ASN A 1 200 ? 5.211 19.971 -9.151 1.00 57.16 200 ASN A CA 1
ATOM 1558 C C . ASN A 1 200 ? 4.035 19.531 -10.051 1.00 57.16 200 ASN A C 1
ATOM 1560 O O . ASN A 1 200 ? 3.178 20.337 -10.421 1.00 57.16 200 ASN A O 1
ATOM 1564 N N . LEU A 1 201 ? 3.979 18.259 -10.442 1.00 53.97 201 LEU A N 1
ATOM 1565 C CA . LEU A 1 201 ? 3.128 17.790 -11.544 1.00 53.97 201 LEU A CA 1
ATOM 1566 C C . LEU A 1 201 ? 1.665 17.566 -11.189 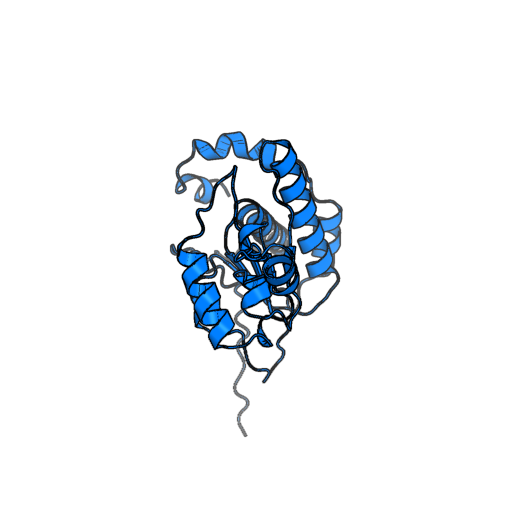1.00 53.97 201 LEU A C 1
ATOM 1568 O O . LEU A 1 201 ? 0.828 17.511 -12.088 1.00 53.97 201 LEU A O 1
ATOM 1572 N N . LEU A 1 202 ? 1.336 17.508 -9.901 1.00 50.25 202 LEU A N 1
ATOM 1573 C CA . LEU A 1 202 ? -0.059 17.478 -9.467 1.00 50.25 202 LEU A CA 1
ATOM 1574 C C . LEU A 1 202 ? -0.813 18.731 -9.941 1.00 50.25 202 LEU A C 1
ATOM 1576 O O . LEU A 1 202 ? -1.987 18.653 -10.287 1.00 50.25 202 LEU A O 1
ATOM 1580 N N . THR A 1 203 ? -0.113 19.863 -10.080 1.00 44.12 203 THR A N 1
ATOM 1581 C CA . THR A 1 203 ? -0.659 21.104 -10.650 1.00 44.12 203 THR A CA 1
ATOM 1582 C C . THR A 1 203 ? -0.925 21.012 -12.157 1.00 44.12 203 THR A C 1
ATOM 1584 O O . THR A 1 203 ? -1.867 21.630 -12.652 1.00 44.12 203 THR A O 1
ATOM 1587 N N . ALA A 1 204 ? -0.130 20.234 -12.901 1.00 39.62 204 ALA A N 1
ATOM 1588 C CA . ALA A 1 204 ? -0.261 20.110 -14.355 1.00 39.62 204 ALA A CA 1
ATOM 1589 C C . ALA A 1 204 ? -1.506 19.301 -14.768 1.00 39.62 204 ALA A C 1
ATOM 1591 O O . ALA A 1 204 ? -2.036 19.496 -15.860 1.00 39.62 204 ALA A O 1
ATOM 1592 N N . HIS A 1 205 ? -2.014 18.435 -13.885 1.00 39.28 205 HIS A N 1
ATOM 1593 C CA . HIS A 1 205 ? -3.194 17.603 -14.139 1.00 39.28 205 HIS A CA 1
ATOM 1594 C C . HIS A 1 205 ? -4.531 18.246 -13.743 1.00 39.28 205 HIS A C 1
ATOM 1596 O O . HIS A 1 205 ? -5.570 17.644 -13.991 1.00 39.28 205 HIS A O 1
ATOM 1602 N N . ARG A 1 206 ? -4.562 19.505 -13.268 1.00 38.03 206 ARG A N 1
ATOM 1603 C CA . ARG A 1 206 ? -5.826 20.268 -13.153 1.00 38.03 206 ARG A CA 1
ATOM 1604 C C . ARG A 1 206 ? -6.594 20.336 -14.492 1.00 38.03 206 ARG A C 1
ATOM 1606 O O . ARG A 1 206 ? -7.798 20.545 -14.484 1.00 38.03 206 ARG A O 1
ATOM 1613 N N . LYS A 1 207 ? -5.924 20.126 -15.634 1.00 34.75 207 LYS A N 1
ATOM 1614 C CA . LYS A 1 207 ? -6.549 20.000 -16.967 1.00 34.75 207 LYS A CA 1
ATOM 1615 C C . LYS A 1 207 ? -7.097 18.604 -17.308 1.00 34.75 207 LYS A C 1
ATOM 1617 O O . LYS A 1 207 ? -7.914 18.501 -18.212 1.00 34.75 207 LYS A O 1
ATOM 1622 N N . LEU A 1 208 ? -6.675 17.548 -16.613 1.00 37.84 208 LEU A N 1
ATOM 1623 C CA . LEU A 1 208 ? -7.090 16.164 -16.889 1.00 37.84 208 LEU A CA 1
ATOM 1624 C C . LEU A 1 208 ? -8.376 15.755 -16.158 1.00 37.84 208 LEU A C 1
ATOM 1626 O O . LEU A 1 208 ? -8.885 14.668 -16.396 1.00 37.84 208 LEU A O 1
ATOM 1630 N N . GLY A 1 209 ? -8.938 16.638 -15.324 1.00 34.09 209 GLY A N 1
ATOM 1631 C CA . GLY A 1 209 ? -10.303 16.489 -14.807 1.00 34.09 209 GLY A CA 1
ATOM 1632 C C . GLY A 1 209 ? -11.395 16.701 -15.866 1.00 34.09 209 GLY A C 1
ATOM 1633 O O . GLY A 1 209 ? -12.515 16.252 -15.654 1.00 34.09 209 GLY A O 1
ATOM 1634 N N . ASP A 1 210 ? -11.067 17.330 -17.005 1.00 31.38 210 ASP A N 1
ATOM 1635 C CA . ASP A 1 210 ? -12.009 17.589 -18.109 1.00 31.38 210 ASP A CA 1
ATOM 1636 C C . ASP A 1 210 ? -11.879 16.601 -19.274 1.00 31.38 210 ASP A C 1
ATOM 1638 O O . ASP A 1 210 ? -12.728 16.577 -20.164 1.00 31.38 210 ASP A O 1
ATOM 1642 N N . THR A 1 211 ? -10.829 15.780 -19.304 1.00 30.02 211 THR A N 1
ATOM 1643 C CA . THR A 1 211 ? -10.645 14.810 -20.387 1.00 30.02 211 THR A CA 1
ATOM 1644 C C . THR A 1 211 ? -11.001 13.428 -19.874 1.00 30.02 211 THR A C 1
ATOM 1646 O O . THR A 1 211 ? -10.242 12.793 -19.145 1.00 30.02 211 THR A O 1
ATOM 1649 N N . SER A 1 212 ? -12.207 12.997 -20.254 1.00 31.78 212 SER A N 1
ATOM 1650 C CA . SER A 1 212 ? -12.658 11.607 -20.236 1.00 31.78 212 SER A CA 1
ATOM 1651 C C . SER A 1 212 ? -11.479 10.663 -20.486 1.00 31.78 212 SER A C 1
ATOM 1653 O O . SER A 1 212 ? -10.686 10.894 -21.401 1.00 31.78 212 SER A O 1
ATOM 1655 N N . SER A 1 213 ? -11.369 9.596 -19.689 1.00 33.78 213 SER A N 1
ATOM 1656 C CA . SER A 1 213 ? -10.287 8.596 -19.717 1.00 33.78 213 SER A CA 1
ATOM 1657 C C . SER A 1 213 ? -9.983 7.979 -21.098 1.00 33.78 213 SER A C 1
ATOM 1659 O O . SER A 1 213 ? -9.025 7.221 -21.218 1.00 33.78 213 SER A O 1
ATOM 1661 N N . SER A 1 214 ? -10.762 8.296 -22.136 1.00 29.28 214 SER A N 1
ATOM 1662 C CA . SER A 1 214 ? -10.527 7.950 -23.539 1.00 29.28 214 SER A CA 1
ATOM 1663 C C . SER A 1 214 ? -9.426 8.768 -24.227 1.00 29.28 214 SER A C 1
ATOM 1665 O O . SER A 1 214 ? -8.714 8.226 -25.068 1.00 29.28 214 SER A O 1
ATOM 1667 N N . ASP A 1 215 ? -9.250 10.047 -23.890 1.00 28.95 215 ASP A N 1
ATOM 1668 C CA . ASP A 1 215 ? -8.494 10.968 -24.761 1.00 28.95 215 ASP A CA 1
ATOM 1669 C C . ASP A 1 215 ? -6.987 10.987 -24.463 1.00 28.95 215 ASP A C 1
ATOM 1671 O O . ASP A 1 215 ? -6.175 11.303 -25.333 1.00 28.95 215 ASP A O 1
ATOM 1675 N N . PHE A 1 216 ? -6.586 10.569 -23.259 1.00 36.62 216 PHE A N 1
ATOM 1676 C CA . PHE A 1 216 ? -5.175 10.480 -22.863 1.00 36.62 216 PHE A CA 1
ATOM 1677 C C . PHE A 1 216 ? -4.401 9.409 -23.651 1.00 36.62 216 PHE A C 1
ATOM 1679 O O . PHE A 1 216 ? -3.196 9.532 -23.850 1.00 36.62 216 PHE A O 1
ATOM 1686 N N . LEU A 1 217 ? -5.090 8.386 -24.164 1.00 31.73 217 LEU A N 1
ATOM 1687 C CA . LEU A 1 217 ? -4.474 7.314 -24.952 1.00 31.73 217 LEU A CA 1
ATOM 1688 C C . LEU A 1 217 ? -4.237 7.689 -26.418 1.00 31.73 217 LEU A C 1
ATOM 1690 O O . LEU A 1 217 ? -3.547 6.959 -27.123 1.00 31.73 217 LEU A O 1
ATOM 1694 N N . HIS A 1 218 ? -4.801 8.809 -26.877 1.00 29.94 218 HIS A N 1
ATOM 1695 C CA . HIS A 1 218 ? -4.664 9.277 -28.255 1.00 29.94 218 HIS A CA 1
ATOM 1696 C C . HIS A 1 218 ? -3.600 10.371 -28.437 1.00 29.94 218 HIS A C 1
ATOM 1698 O O . HIS A 1 218 ? -3.283 10.702 -29.577 1.00 29.94 218 HIS A O 1
ATOM 1704 N N . SER A 1 219 ? -3.049 10.930 -27.350 1.00 27.62 219 SER A N 1
ATOM 1705 C CA . SER A 1 219 ? -2.089 12.048 -27.396 1.00 27.62 219 SER A CA 1
ATOM 1706 C C . SER A 1 219 ? -0.662 11.698 -26.928 1.00 27.62 219 SER A C 1
ATOM 1708 O O . SER A 1 219 ? 0.165 12.608 -26.816 1.00 27.62 219 SER A O 1
ATOM 1710 N N . LEU A 1 220 ? -0.372 10.422 -26.657 1.00 32.03 220 LEU A N 1
ATOM 1711 C CA . LEU A 1 220 ? 0.981 9.878 -26.441 1.00 32.03 220 LEU A CA 1
ATOM 1712 C C . LEU A 1 220 ? 1.454 9.132 -27.694 1.00 32.03 220 LEU A C 1
ATOM 1714 O O . LEU A 1 220 ? 2.682 9.126 -27.928 1.00 32.03 220 LEU A O 1
#

Secondary structure (DSSP, 8-state):
----------------SS--------TTHHHHHHHHHHHHHHHHHHTT-EEEEES-S-HHHHHHHHHHHHHHHHHHTTT-----EEE-TT--HHHHTEEE-HHHHHHHTS--EEE-HHHHS-EEESSGGGS-HHHHHHHHHHHTT----TTT---EEEEE---TTSPPPPHHHHTT-SEEEE-TT--THHHHHHHHS-S-TTTGGGGTTSS-TTGGGG--

Sequence (220 aa):
MSRKSYATSWITDLKLRGSLTLMRSNQTSANDSRFELLRLAAIFAARGHTIWIKGPADELRTAWLKYYSDLFEAQARLGCSKRIIQCPAHTDYDALFGGTDLQSSLATGSIVRRAGLIAQGPLIIQMAERWDRSLTTELALAIDHFEPSEARSNGLIVLDESLGDDIPVSPSLTDRCTLIINLQQQPSSLIDQFKNADRNLLTAHRKLGDTSSSDFLHSL

Solvent-accessible surface area (backbone atoms only — not comparable to full-atom values): 12669 Å² total; per-residue (Å²): 142,79,87,80,79,80,77,82,77,90,63,82,62,49,49,41,92,63,92,55,83,85,75,92,66,61,80,82,52,42,59,56,52,50,49,50,53,56,50,49,48,35,52,43,38,51,33,12,35,29,34,34,39,38,36,66,99,43,68,51,56,50,37,48,54,49,47,30,50,51,39,34,53,57,47,27,78,74,66,26,91,61,50,82,41,79,40,61,47,81,68,49,65,48,55,41,69,26,39,71,38,62,69,61,13,66,76,68,77,44,92,37,76,41,85,10,54,67,77,53,20,23,37,36,33,39,44,40,39,65,44,56,67,68,58,42,43,54,49,33,59,54,53,77,71,48,60,66,31,92,56,67,31,42,16,38,39,38,31,27,57,66,56,93,90,47,64,65,55,54,61,63,39,60,77,66,32,43,33,44,43,71,59,66,90,64,66,72,69,54,39,57,49,48,72,69,48,84,67,69,54,77,67,70,47,72,66,55,81,76,50,60,90,72,56,68,77,76,77,117

Mean predicted aligned error: 11.43 Å

Nearest PDB structures (foldseek):
  1ny5-assembly1_A  TM=5.572E-01  e=2.248E-04  Aquifex aeolicus
  6ut7-assembly1_B  TM=5.321E-01  e=4.443E-02  Thermococcus gammatolerans
  7jgr-assembly1_A  TM=4.452E-01  e=3.687E-02  Drosophila melanogaster